Protein AF-A0A8S1NGT3-F1 (afdb_monomer_lite)

Foldseek 3Di:
DDLVVVCVVLQKDFLVPDCLLVPLVLDAFAAADQPLQQVLVLLVSLLVSLVSCVVVVNQLQEAEEEEEEDADDRDQHPQDLVNSLVVLLVSCVRAPLRRAAYEYEHEPCPVPPVVVVSVVSSCVSNDPRYDYHYYYLVCLLVVLVVVCVVVPQDDPPPDPPPPDPDPDPDDDDDPPPPPPPPSNHAYEYEYEYERHPVCNVSSVVNSVSVVSNSVSHDRRHIYWYWYDGSDIDTDHPPCVVVSVVVVVVPPPPDDDDDDDDDDDDDDDDDDDDDDDDDDDDDDDDDDDDDDPPDPPPVVVVVVVVVVVVVVVVVVVVVVVVVVVVVVVVVVVVVVVVVVVVPDDPPDDDDDDDDDDDD

Sequence (358 aa):
MDLPTLMHLLGFEFASESNLNQQLPMVNCNGYTAFRDAVYAGNKLMLELYNLCCKFDVQDHYKFVHVILTDGEDNRSKISLQEFLDYQSLLQLLLQKNILQTFYIGVNVENNQIVKQEMQAILKCSGNSAEYHSISSNGINDIFQKIQMKIGIKVEQRNLVIGNQQATISLRQQQISPIIQVQINHYIVLFNLDISQSMQSHWNKVCQAVKGFLANLGSNDLVLGIIFNEQVQVLQANDNQKYIQNQEINQDPQSDSENQNEQILDYDDFQDQDQDDNQDDYQDDNQDYDQDYNQDQGYNQKQSKQQNKQQNKQQNKQQIKQQIKQQKQQEQSKQIQEQQIDKPQNQKCSCQVSCQIF

Organism: Paramecium primaurelia (NCBI:txid5886)

pLDDT: mean 78.06, std 23.47, range [34.44, 98.75]

Secondary structure (DSSP, 8-state):
--HHHHHHHTT-EETTT-THHHHGGGPPP-S---HHHHHHHHHHHHHHHHHHHHHTT-GGGEEEEEEEEESS---S-SS-HHHHHHHHHHHHHHS-TTTEEEEEEEES-TT-HHHHHHHHHHHHHHGGGEEEEEE-GGGHHHHHHHHHHHHT------------S-----S-S------------EEEEEEEEE-SGGGGGTHHHHHHHHHHHHHTS-TT-EEEEEEESSSEEEE-GGGHHHHHHHHHTT-PPP----------------------------------------SSHHHHHHHHHHHHHHHHHHHHHHHHHHHHHHHHHHHHHHHHHHHHH-----------------

Structure (mmCIF, N/CA/C/O backbone):
data_AF-A0A8S1NGT3-F1
#
_entry.id   AF-A0A8S1NGT3-F1
#
loop_
_atom_site.group_PDB
_atom_site.id
_atom_site.type_symbol
_atom_site.label_atom_id
_atom_site.label_alt_id
_atom_site.label_comp_id
_atom_site.label_asym_id
_atom_site.label_entity_id
_atom_site.label_seq_id
_atom_site.pdbx_PDB_ins_code
_atom_site.Cartn_x
_atom_site.Cartn_y
_atom_site.Cartn_z
_atom_site.occupancy
_atom_site.B_iso_or_equiv
_atom_site.auth_seq_id
_atom_site.auth_comp_id
_atom_site.auth_asym_id
_atom_site.auth_atom_id
_atom_site.pdbx_PDB_model_num
ATOM 1 N N . MET A 1 1 ? -26.885 -6.771 9.195 1.00 62.72 1 MET A N 1
ATOM 2 C CA . MET A 1 1 ? -25.582 -7.427 8.990 1.00 62.72 1 MET A CA 1
ATOM 3 C C . MET A 1 1 ? -24.611 -6.737 9.924 1.00 62.72 1 MET A C 1
ATOM 5 O O . MET A 1 1 ? -24.653 -5.511 9.973 1.00 62.72 1 MET A O 1
ATOM 9 N N . ASP A 1 2 ? -23.882 -7.486 10.743 1.00 81.88 2 ASP A N 1
ATOM 10 C CA . ASP A 1 2 ? -22.931 -6.893 11.684 1.00 81.88 2 ASP A CA 1
ATOM 11 C C . ASP A 1 2 ? -21.649 -6.440 10.962 1.00 81.88 2 ASP A C 1
ATOM 13 O O . ASP A 1 2 ? -21.393 -6.797 9.808 1.00 81.88 2 ASP A O 1
ATOM 17 N N . LEU A 1 3 ? -20.879 -5.582 11.632 1.00 76.12 3 LEU A N 1
ATOM 18 C CA . LEU A 1 3 ? -19.648 -5.013 11.094 1.00 76.12 3 LEU A CA 1
ATOM 19 C C . LEU A 1 3 ? -18.607 -6.089 10.711 1.00 76.12 3 LEU A C 1
ATOM 21 O O . LEU A 1 3 ? -18.063 -5.975 9.612 1.00 76.12 3 LEU A O 1
ATOM 25 N N . PRO A 1 4 ? -18.372 -7.154 11.514 1.00 79.12 4 PRO A N 1
ATOM 26 C CA . PRO A 1 4 ? -17.453 -8.228 11.134 1.00 79.12 4 PRO A CA 1
ATOM 27 C C . PRO A 1 4 ? -17.837 -8.914 9.820 1.00 79.12 4 PRO A C 1
ATOM 29 O O . PRO A 1 4 ? -16.979 -9.110 8.961 1.00 79.12 4 PRO A O 1
ATOM 32 N N . THR A 1 5 ? -19.127 -9.206 9.607 1.00 77.69 5 THR A N 1
ATOM 33 C CA . THR A 1 5 ? -19.586 -9.811 8.346 1.00 77.69 5 THR A CA 1
ATOM 34 C C . THR A 1 5 ? -19.320 -8.887 7.157 1.00 77.69 5 THR A C 1
ATOM 36 O O . THR A 1 5 ? -18.888 -9.339 6.100 1.00 77.69 5 THR A O 1
ATOM 39 N N . LEU A 1 6 ? -19.551 -7.581 7.313 1.00 77.69 6 LEU A N 1
ATOM 40 C CA . LEU A 1 6 ? -19.342 -6.609 6.236 1.00 77.69 6 LEU A CA 1
ATOM 41 C C . LEU A 1 6 ? -17.857 -6.379 5.925 1.00 77.69 6 LEU A C 1
ATOM 43 O O . LEU A 1 6 ? -17.500 -6.215 4.761 1.00 77.69 6 LEU A O 1
ATOM 47 N N . MET A 1 7 ? -16.991 -6.408 6.938 1.00 80.44 7 MET A N 1
ATOM 48 C CA . MET A 1 7 ? -15.536 -6.356 6.756 1.00 80.44 7 MET A CA 1
ATOM 49 C C . MET A 1 7 ? -15.026 -7.590 6.009 1.00 80.44 7 MET A C 1
ATOM 51 O O . MET A 1 7 ? -14.242 -7.456 5.068 1.00 80.44 7 MET A O 1
ATOM 55 N N . HIS A 1 8 ? -15.557 -8.766 6.348 1.00 80.75 8 HIS A N 1
ATOM 56 C CA . HIS A 1 8 ? -15.245 -10.008 5.649 1.00 80.75 8 HIS A CA 1
ATOM 57 C C . HIS A 1 8 ? -15.711 -9.988 4.184 1.00 80.75 8 HIS A C 1
ATOM 59 O O . HIS A 1 8 ? -14.997 -10.458 3.302 1.00 80.75 8 HIS A O 1
ATOM 65 N N . LEU A 1 9 ? -16.862 -9.369 3.884 1.00 81.31 9 LEU A N 1
ATOM 66 C CA . LEU A 1 9 ? -17.332 -9.183 2.502 1.00 81.31 9 LEU A CA 1
ATOM 67 C C . LEU A 1 9 ? -16.406 -8.296 1.657 1.00 81.31 9 LEU A C 1
ATOM 69 O O . LEU A 1 9 ? -16.349 -8.468 0.441 1.00 81.31 9 LEU A O 1
ATOM 73 N N . LEU A 1 10 ? -15.673 -7.372 2.284 1.00 86.19 10 LEU A N 1
ATOM 74 C CA . LEU A 1 10 ? -14.635 -6.572 1.623 1.00 86.19 10 LEU A CA 1
ATOM 75 C C . LEU A 1 10 ? -13.282 -7.305 1.537 1.00 86.19 10 LEU A C 1
ATOM 77 O O . LEU A 1 10 ? -12.320 -6.750 1.011 1.00 86.19 10 LEU A O 1
ATOM 81 N N . GLY A 1 11 ? -13.205 -8.544 2.031 1.00 90.06 11 GLY A N 1
ATOM 82 C CA . GLY A 1 11 ? -12.008 -9.383 2.026 1.00 90.06 11 GLY A CA 1
ATOM 83 C C . GLY A 1 11 ? -11.067 -9.164 3.210 1.00 90.06 11 GLY A C 1
ATOM 84 O O . GLY A 1 11 ? -10.021 -9.797 3.252 1.00 90.06 11 GLY A O 1
ATOM 85 N N . PHE A 1 12 ? -11.404 -8.295 4.168 1.00 93.38 12 PHE A N 1
ATOM 86 C CA . PHE A 1 12 ? -10.570 -8.093 5.353 1.00 93.38 12 PHE A CA 1
ATOM 87 C C . PHE A 1 12 ? -10.765 -9.230 6.358 1.00 93.38 12 PHE A C 1
ATOM 89 O O . PHE A 1 12 ? -11.888 -9.649 6.649 1.00 93.38 12 PHE A O 1
ATOM 96 N N . GLU A 1 13 ? -9.657 -9.695 6.923 1.00 93.62 13 GLU A N 1
ATOM 97 C CA . GLU A 1 13 ? -9.607 -10.789 7.893 1.00 93.62 13 GLU A CA 1
ATOM 98 C C . GLU A 1 13 ? -8.976 -10.302 9.196 1.00 93.62 13 GLU A C 1
ATOM 100 O O . GLU A 1 13 ? -8.150 -9.389 9.187 1.00 93.62 13 GLU A O 1
ATOM 105 N N . PHE A 1 14 ? -9.323 -10.919 10.325 1.00 93.81 14 PHE A N 1
ATOM 106 C CA . PHE A 1 14 ? -8.599 -10.668 11.569 1.00 93.81 14 PHE A CA 1
ATOM 107 C C . PHE A 1 14 ? -7.148 -11.131 11.438 1.00 93.81 14 PHE A C 1
ATOM 109 O O . PHE A 1 14 ? -6.874 -12.209 10.910 1.00 93.81 14 PHE A O 1
ATOM 116 N N . ALA A 1 15 ? -6.203 -10.349 11.960 1.00 94.06 15 ALA A N 1
ATOM 117 C CA . ALA A 1 15 ? -4.776 -10.652 11.866 1.00 94.06 15 ALA A CA 1
ATOM 118 C C . ALA A 1 15 ? -4.425 -12.033 12.453 1.00 94.06 15 ALA A C 1
ATOM 120 O O . ALA A 1 15 ? -3.584 -12.740 11.899 1.00 94.06 15 ALA A O 1
ATOM 121 N N . SER A 1 16 ? -5.106 -12.444 13.531 1.00 92.44 16 SER A N 1
ATOM 122 C CA . SER A 1 16 ? -4.940 -13.761 14.163 1.00 92.44 16 SER A CA 1
ATOM 123 C C . SER A 1 16 ? -5.447 -14.933 13.319 1.00 92.44 16 SER A C 1
ATOM 125 O O . SER A 1 16 ? -5.033 -16.066 13.553 1.00 92.44 16 SER A O 1
ATOM 127 N N . GLU A 1 17 ? -6.337 -14.673 12.363 1.00 92.75 17 GLU A N 1
ATOM 128 C CA . GLU A 1 17 ? -6.983 -15.677 11.507 1.00 92.75 17 GLU A CA 1
ATOM 129 C C . GLU A 1 17 ? -6.502 -15.598 10.051 1.00 92.75 17 GLU A C 1
ATOM 131 O O . GLU A 1 17 ? -6.898 -16.411 9.219 1.00 92.75 17 GLU A O 1
ATOM 136 N N . SER A 1 18 ? -5.640 -14.628 9.737 1.00 93.75 18 SER A N 1
ATOM 137 C CA . SER A 1 18 ? -5.260 -14.326 8.365 1.00 93.75 18 SER A CA 1
ATOM 138 C C . SER A 1 18 ? -4.474 -15.455 7.702 1.00 93.75 18 SER A C 1
ATOM 140 O O . SER A 1 18 ? -3.437 -15.912 8.200 1.00 93.75 18 SER A O 1
ATOM 142 N N . ASN A 1 19 ? -4.908 -15.825 6.496 1.00 93.38 19 ASN A N 1
ATOM 143 C CA . ASN A 1 19 ? -4.238 -16.841 5.683 1.00 93.38 19 ASN A CA 1
ATOM 144 C C . ASN A 1 19 ? -3.068 -16.300 4.847 1.00 93.38 19 ASN A C 1
ATOM 146 O O . ASN A 1 19 ? -2.407 -17.076 4.154 1.00 93.38 19 ASN A O 1
ATOM 150 N N . LEU A 1 20 ? -2.738 -15.006 4.944 1.00 94.88 20 LEU A N 1
ATOM 151 C CA . LEU A 1 20 ? -1.651 -14.392 4.166 1.00 94.88 20 LEU A CA 1
ATOM 152 C C . LEU A 1 20 ? -0.304 -15.109 4.353 1.00 94.88 20 LEU A C 1
ATOM 154 O O . LEU A 1 20 ? 0.450 -15.274 3.397 1.00 94.88 20 LEU A O 1
ATOM 158 N N . ASN A 1 21 ? -0.028 -15.611 5.560 1.00 93.81 21 ASN A N 1
ATOM 159 C CA . ASN A 1 21 ? 1.190 -16.373 5.862 1.00 93.81 21 ASN A CA 1
ATOM 160 C C . ASN A 1 21 ? 1.300 -17.702 5.100 1.00 93.81 21 ASN A C 1
ATOM 162 O O . ASN A 1 21 ? 2.406 -18.212 4.928 1.00 93.81 21 ASN A O 1
ATOM 166 N N . GLN A 1 22 ? 0.166 -18.273 4.694 1.00 94.75 22 GLN A N 1
ATOM 167 C CA . GLN A 1 22 ? 0.096 -19.510 3.919 1.00 94.75 22 GLN A CA 1
ATOM 168 C C . GLN A 1 22 ? 0.017 -19.209 2.419 1.00 94.75 22 GLN A C 1
ATOM 170 O O . GLN A 1 22 ? 0.634 -19.913 1.628 1.00 94.75 22 GLN A O 1
ATOM 175 N N . GLN A 1 23 ? -0.694 -18.142 2.042 1.00 95.50 23 GLN A N 1
ATOM 176 C CA . GLN A 1 23 ? -0.951 -17.773 0.651 1.00 95.50 23 GLN A CA 1
ATOM 177 C C . GLN A 1 23 ? 0.251 -17.141 -0.043 1.00 95.50 23 GLN A C 1
ATOM 179 O O . GLN A 1 23 ? 0.601 -17.560 -1.142 1.00 95.50 23 GLN A O 1
ATOM 184 N N . LEU A 1 24 ? 0.911 -16.162 0.584 1.00 96.56 24 LEU A N 1
ATOM 185 C CA . LEU A 1 24 ? 1.991 -15.408 -0.065 1.00 96.56 24 LEU A CA 1
ATOM 186 C C . LEU A 1 24 ? 3.146 -16.298 -0.564 1.00 96.56 24 LEU A C 1
ATOM 188 O O . LEU A 1 24 ? 3.565 -16.114 -1.707 1.00 96.56 24 LEU A O 1
ATOM 192 N N . PRO A 1 25 ? 3.629 -17.305 0.195 1.00 97.19 25 PRO A N 1
ATOM 193 C CA . PRO A 1 25 ? 4.682 -18.200 -0.290 1.00 97.19 25 PRO A CA 1
ATOM 194 C C . PRO A 1 25 ? 4.292 -19.061 -1.501 1.00 97.19 25 PRO A C 1
ATOM 196 O O . PRO A 1 25 ? 5.180 -19.588 -2.163 1.00 97.19 25 PRO A O 1
ATOM 199 N N . MET A 1 26 ? 2.994 -19.232 -1.782 1.00 96.19 26 MET A N 1
ATOM 200 C CA . MET A 1 26 ? 2.499 -20.005 -2.931 1.00 96.19 26 MET A CA 1
ATOM 201 C C . MET A 1 26 ? 2.405 -19.169 -4.216 1.00 96.19 26 MET A C 1
ATOM 203 O O . MET A 1 26 ? 2.138 -19.713 -5.288 1.00 96.19 26 MET A O 1
ATOM 207 N N . VAL A 1 27 ? 2.595 -17.851 -4.118 1.00 95.88 27 VAL A N 1
ATOM 208 C CA . VAL A 1 27 ? 2.521 -16.937 -5.258 1.00 95.88 27 VAL A CA 1
ATOM 209 C C . VAL A 1 27 ? 3.833 -16.970 -6.037 1.00 95.88 27 VAL A C 1
ATOM 211 O O . VAL A 1 27 ? 4.909 -16.785 -5.471 1.00 95.88 27 VAL A O 1
ATOM 214 N N . ASN A 1 28 ? 3.730 -17.166 -7.351 1.00 96.31 28 ASN A N 1
ATOM 215 C CA . ASN A 1 28 ? 4.862 -17.095 -8.270 1.00 96.31 28 ASN A CA 1
ATOM 216 C C . ASN A 1 28 ? 4.976 -15.686 -8.852 1.00 96.31 28 ASN A C 1
ATOM 218 O O . ASN A 1 28 ? 3.988 -15.160 -9.370 1.00 96.31 28 ASN A O 1
ATOM 222 N N . CYS A 1 29 ? 6.174 -15.102 -8.821 1.00 97.81 29 CYS A N 1
ATOM 223 C CA . CYS A 1 29 ? 6.399 -13.787 -9.402 1.00 97.81 29 CYS A CA 1
ATOM 224 C C . CYS A 1 29 ? 6.548 -13.891 -10.926 1.00 97.81 29 CYS A C 1
ATOM 226 O O . CYS A 1 29 ? 7.365 -14.661 -11.432 1.00 97.81 29 CYS A O 1
ATOM 228 N N . ASN A 1 30 ? 5.755 -13.127 -11.674 1.00 97.12 30 ASN A N 1
ATOM 229 C CA . ASN A 1 30 ? 5.765 -13.134 -13.132 1.00 97.12 30 ASN A CA 1
ATOM 230 C C . ASN A 1 30 ? 5.191 -11.839 -13.721 1.00 97.12 30 ASN A C 1
ATOM 232 O O . ASN A 1 30 ? 4.514 -11.062 -13.051 1.00 97.12 30 ASN A O 1
ATOM 236 N N . GLY A 1 31 ? 5.441 -11.634 -15.013 1.00 96.38 31 GLY A N 1
ATOM 237 C CA . GLY A 1 31 ? 4.886 -10.512 -15.756 1.00 96.38 31 GLY A CA 1
ATOM 238 C C . GLY A 1 31 ? 5.503 -9.173 -15.362 1.00 96.38 31 GLY A C 1
ATOM 239 O O . GLY A 1 31 ? 6.670 -9.083 -14.976 1.00 96.38 31 GLY A O 1
ATOM 240 N N . TYR A 1 32 ? 4.698 -8.131 -15.506 1.00 97.12 32 TYR A N 1
ATOM 241 C CA . TYR A 1 32 ? 5.100 -6.730 -15.431 1.00 97.12 32 TYR A CA 1
ATOM 242 C C . TYR A 1 32 ? 4.389 -6.019 -14.269 1.00 97.12 32 TYR A C 1
ATOM 244 O O . TYR A 1 32 ? 3.698 -6.665 -13.489 1.00 97.12 32 TYR A O 1
ATOM 252 N N . THR A 1 33 ? 4.528 -4.699 -14.154 1.00 97.75 33 THR A N 1
ATOM 253 C CA . THR A 1 33 ? 4.101 -3.937 -12.975 1.00 97.75 33 THR A CA 1
ATOM 254 C C . THR A 1 33 ? 2.988 -2.948 -13.335 1.00 97.75 33 THR A C 1
ATOM 256 O O . THR A 1 33 ? 3.227 -1.941 -14.003 1.00 97.75 33 THR A O 1
ATOM 259 N N . ALA A 1 34 ? 1.767 -3.203 -12.857 1.00 98.12 34 ALA A N 1
ATOM 260 C CA . ALA A 1 34 ? 0.623 -2.285 -12.899 1.00 98.12 34 ALA A CA 1
ATOM 261 C C . ALA A 1 34 ? 0.419 -1.604 -11.530 1.00 98.12 34 ALA A C 1
ATOM 263 O O . ALA A 1 34 ? -0.590 -1.782 -10.842 1.00 98.12 34 ALA A O 1
ATOM 264 N N . PHE A 1 35 ? 1.427 -0.836 -11.112 1.00 98.44 35 PHE A N 1
ATOM 265 C CA . PHE A 1 35 ? 1.493 -0.210 -9.790 1.00 98.44 35 PHE A CA 1
ATOM 266 C C . PHE A 1 35 ? 0.317 0.741 -9.505 1.00 98.44 35 PHE A C 1
ATOM 268 O O . PHE A 1 35 ? -0.363 0.585 -8.489 1.00 98.44 35 PHE A O 1
ATOM 275 N N . ARG A 1 36 ? 0.045 1.717 -10.381 1.00 98.44 36 ARG A N 1
ATOM 276 C CA . ARG A 1 36 ? -1.051 2.689 -10.214 1.00 98.44 36 ARG A CA 1
ATOM 277 C C . ARG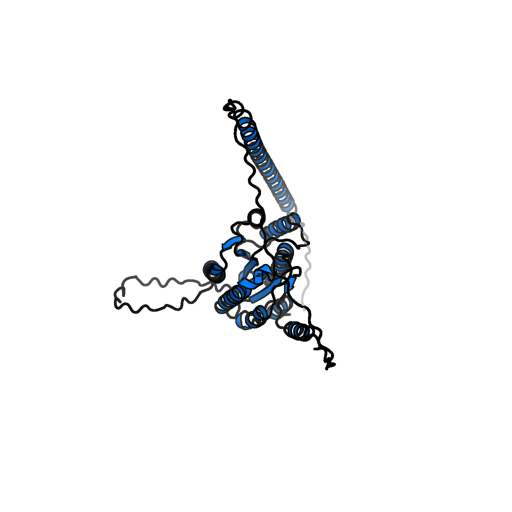 A 1 36 ? -2.406 1.996 -10.114 1.00 98.44 36 ARG A C 1
ATOM 279 O O . ARG A 1 36 ? -3.190 2.371 -9.243 1.00 98.44 36 ARG A O 1
ATOM 286 N N . ASP A 1 37 ? -2.660 0.976 -10.934 1.00 98.56 37 ASP A N 1
ATOM 287 C CA . ASP A 1 37 ? -3.910 0.206 -10.891 1.00 98.56 37 ASP A CA 1
ATOM 288 C C . ASP A 1 37 ? -4.078 -0.491 -9.532 1.00 98.56 37 ASP A C 1
ATOM 290 O O . ASP A 1 37 ? -5.142 -0.408 -8.910 1.00 98.56 37 ASP A O 1
ATOM 294 N N . ALA A 1 38 ? -3.009 -1.113 -9.025 1.00 98.31 38 ALA A N 1
ATOM 295 C CA . ALA A 1 38 ? -3.018 -1.771 -7.725 1.00 98.31 38 ALA A CA 1
ATOM 296 C C . ALA A 1 38 ? -3.273 -0.779 -6.585 1.00 98.31 38 ALA A C 1
ATOM 298 O O . ALA A 1 38 ? -4.158 -1.001 -5.751 1.00 98.31 38 ALA A O 1
ATOM 299 N N . VAL A 1 39 ? -2.520 0.327 -6.537 1.00 98.25 39 VAL A N 1
ATOM 300 C CA . VAL A 1 39 ? -2.679 1.336 -5.478 1.00 98.25 39 VAL A CA 1
ATOM 301 C C . VAL A 1 39 ? -4.061 1.984 -5.544 1.00 98.25 39 VAL A C 1
ATOM 303 O O . VAL A 1 39 ? -4.687 2.184 -4.503 1.00 98.25 39 VAL A O 1
ATOM 306 N N . TYR A 1 40 ? -4.577 2.259 -6.744 1.00 98.25 40 TYR A N 1
ATOM 307 C CA . TYR A 1 40 ? -5.930 2.778 -6.928 1.00 98.25 40 TYR A CA 1
ATOM 308 C C . TYR A 1 40 ? -6.984 1.819 -6.356 1.00 98.25 40 TYR A C 1
ATOM 310 O O . TYR A 1 40 ? -7.834 2.244 -5.568 1.00 98.25 40 TYR A O 1
ATOM 318 N N . ALA A 1 41 ? -6.899 0.528 -6.695 1.00 97.88 41 ALA A N 1
ATOM 319 C CA . ALA A 1 41 ? -7.809 -0.497 -6.185 1.00 97.88 41 ALA A CA 1
ATOM 320 C C . ALA A 1 41 ? -7.747 -0.611 -4.653 1.00 97.88 41 ALA A C 1
ATOM 322 O O . ALA A 1 41 ? -8.786 -0.614 -3.992 1.00 97.88 41 ALA A O 1
ATOM 323 N N . GLY A 1 42 ? -6.538 -0.619 -4.083 1.00 97.44 42 GLY A N 1
ATOM 324 C CA . GLY A 1 42 ? -6.348 -0.654 -2.633 1.00 97.44 42 GLY A CA 1
ATOM 325 C C . GLY A 1 42 ? -6.948 0.565 -1.928 1.00 97.44 42 GLY A C 1
ATOM 326 O O . GLY A 1 42 ? -7.715 0.432 -0.977 1.00 97.44 42 GLY A O 1
ATOM 327 N N . ASN A 1 43 ? -6.692 1.763 -2.452 1.00 97.25 43 ASN A N 1
ATOM 328 C CA . ASN A 1 43 ? -7.253 3.006 -1.921 1.00 97.25 43 ASN A CA 1
ATOM 329 C C . ASN A 1 43 ? -8.782 3.048 -1.997 1.00 97.25 43 ASN A C 1
ATOM 331 O O . ASN A 1 43 ? -9.433 3.570 -1.091 1.00 97.25 43 ASN A O 1
ATOM 335 N N . LYS A 1 44 ? -9.367 2.495 -3.064 1.00 96.75 44 LYS A N 1
ATOM 336 C CA . LYS A 1 44 ? -10.821 2.377 -3.198 1.00 96.75 44 LYS A CA 1
ATOM 337 C C . LYS A 1 44 ? -11.409 1.481 -2.103 1.00 96.75 44 LYS A C 1
ATOM 339 O O . LYS A 1 44 ? -12.364 1.896 -1.451 1.00 96.75 44 LYS A O 1
ATOM 344 N N . LEU A 1 45 ? -10.800 0.322 -1.842 1.00 95.81 45 LEU A N 1
ATOM 345 C CA . LEU A 1 45 ? -11.216 -0.572 -0.753 1.00 95.81 45 LEU A CA 1
ATOM 346 C C . LEU A 1 45 ? -11.091 0.098 0.622 1.00 95.81 45 LEU A C 1
ATOM 348 O O . LEU A 1 45 ? -12.006 0.002 1.437 1.00 95.81 45 LEU A O 1
ATOM 352 N N . MET A 1 46 ? -10.004 0.838 0.866 1.00 95.12 46 MET A N 1
ATOM 353 C CA . MET A 1 46 ? -9.820 1.588 2.116 1.00 95.12 46 MET A CA 1
ATOM 354 C C . MET A 1 46 ? -10.901 2.659 2.309 1.00 95.12 46 MET A C 1
ATOM 356 O O . MET A 1 46 ? -11.429 2.808 3.410 1.00 95.12 46 MET A O 1
ATOM 360 N N . LEU A 1 47 ? -11.273 3.378 1.246 1.00 95.94 47 LEU A N 1
ATOM 361 C CA . LEU A 1 47 ? -12.346 4.372 1.294 1.00 95.94 47 LEU A CA 1
ATOM 362 C C . LEU A 1 47 ? -13.723 3.726 1.517 1.00 95.94 47 LEU A C 1
ATOM 364 O O . LEU A 1 47 ? -14.522 4.237 2.302 1.00 95.94 47 LEU A O 1
ATOM 368 N N . GLU A 1 48 ? -14.010 2.604 0.856 1.00 94.69 48 GLU A N 1
ATOM 369 C CA . GLU A 1 48 ? -15.246 1.838 1.058 1.00 94.69 48 GLU A CA 1
ATOM 370 C C . GLU A 1 48 ? -15.369 1.335 2.501 1.00 94.69 48 GLU A C 1
ATOM 372 O O . GLU A 1 48 ? -16.419 1.506 3.128 1.00 94.69 48 GLU A O 1
ATOM 377 N N . LEU A 1 49 ? -14.279 0.803 3.057 1.00 93.31 49 LEU A N 1
ATOM 378 C CA . LEU A 1 49 ? -14.221 0.346 4.439 1.00 93.31 49 LEU A CA 1
ATOM 379 C C . LEU A 1 49 ? -14.330 1.502 5.440 1.00 93.31 49 LEU A C 1
ATOM 381 O O . LEU A 1 49 ? -15.055 1.391 6.425 1.00 93.31 49 LEU A O 1
ATOM 385 N N . TYR A 1 50 ? -13.693 2.643 5.179 1.00 94.25 50 TYR A N 1
ATOM 386 C CA . TYR A 1 50 ? -13.867 3.836 6.009 1.00 94.25 50 TYR A CA 1
ATOM 387 C C . TYR A 1 50 ? -15.327 4.308 6.029 1.00 94.25 50 TYR A C 1
ATOM 389 O O . TYR A 1 50 ? -15.896 4.531 7.098 1.00 94.25 50 TYR A O 1
ATOM 397 N N . ASN A 1 51 ? -15.970 4.380 4.859 1.00 94.06 51 ASN A N 1
ATOM 398 C CA . ASN A 1 51 ? -17.387 4.733 4.758 1.00 94.06 51 ASN A CA 1
ATOM 399 C C . ASN A 1 51 ? -18.278 3.748 5.525 1.00 94.06 51 ASN A C 1
ATOM 401 O O . ASN A 1 51 ? -19.301 4.146 6.085 1.00 94.06 51 ASN A O 1
ATOM 405 N N . LEU A 1 52 ? -17.906 2.467 5.553 1.00 92.62 52 LEU A N 1
ATOM 406 C CA . LEU A 1 52 ? -18.573 1.468 6.374 1.00 92.62 52 LEU A CA 1
ATOM 407 C C . LEU A 1 52 ? -18.390 1.770 7.865 1.00 92.62 52 LEU A C 1
ATOM 409 O O . LEU A 1 52 ? -19.383 1.858 8.578 1.00 92.62 52 LEU A O 1
ATOM 413 N N . CYS A 1 53 ? -17.160 2.011 8.323 1.00 91.19 53 CYS A N 1
ATOM 414 C CA . CYS A 1 53 ? -16.881 2.371 9.713 1.00 91.19 53 CYS A CA 1
ATOM 415 C C . CYS A 1 53 ? -17.675 3.608 10.164 1.00 91.19 53 CYS A C 1
ATOM 417 O O . CYS A 1 53 ? -18.244 3.589 11.253 1.00 91.19 53 CYS A O 1
ATOM 419 N N . CYS A 1 54 ? -17.800 4.633 9.313 1.00 92.19 54 CYS A N 1
ATOM 420 C CA . CYS A 1 54 ? -18.634 5.806 9.595 1.00 92.19 54 CYS A CA 1
ATOM 421 C C . CYS A 1 54 ? -20.121 5.462 9.753 1.00 92.19 54 CYS A C 1
ATOM 423 O O . CYS A 1 54 ? -20.795 6.022 10.611 1.00 92.19 54 CYS A O 1
ATOM 425 N N . LYS A 1 55 ? -20.658 4.534 8.948 1.00 92.94 55 LYS A N 1
ATOM 426 C CA . LYS A 1 55 ? -22.068 4.110 9.053 1.00 92.94 55 LYS A CA 1
ATOM 427 C C . LYS A 1 55 ? -22.382 3.398 10.370 1.00 92.94 55 LYS A C 1
ATOM 429 O O . LYS A 1 55 ? -23.535 3.414 10.790 1.00 92.94 55 LYS A O 1
ATOM 434 N N . PHE A 1 56 ? -21.384 2.765 10.984 1.00 90.50 56 PHE A N 1
ATOM 435 C CA . PHE A 1 56 ? -21.512 2.057 12.260 1.00 90.50 56 PHE A CA 1
ATOM 436 C C . PHE A 1 56 ? -20.986 2.860 13.459 1.00 90.50 56 PHE A C 1
ATOM 438 O O . PHE A 1 56 ? -20.999 2.331 14.565 1.00 90.50 56 PHE A O 1
ATOM 445 N N . ASP A 1 57 ? -20.551 4.107 13.249 1.00 92.19 57 ASP A N 1
ATOM 446 C CA . ASP A 1 57 ? -19.976 4.990 14.275 1.00 92.19 57 ASP A CA 1
ATOM 447 C C . ASP A 1 57 ? -18.766 4.378 15.011 1.00 92.19 57 ASP A C 1
ATOM 449 O O . ASP A 1 57 ? -18.651 4.403 16.235 1.00 92.19 57 ASP A O 1
ATOM 453 N N . VAL A 1 58 ? -17.859 3.762 14.245 1.00 89.44 58 VAL A N 1
ATOM 454 C CA . VAL A 1 58 ? -16.628 3.126 14.761 1.00 89.44 58 VAL A CA 1
ATOM 455 C C . VAL A 1 58 ? -15.354 3.649 14.097 1.00 89.44 58 VAL A C 1
ATOM 457 O O . VAL A 1 58 ? -14.274 3.098 14.303 1.00 89.44 58 VAL A O 1
ATOM 460 N N . GLN A 1 59 ? -15.447 4.699 13.279 1.00 91.38 59 GLN A N 1
ATOM 461 C CA . GLN A 1 59 ? -14.310 5.267 12.542 1.00 91.38 59 GLN A CA 1
ATOM 462 C C . GLN A 1 59 ? -13.134 5.654 13.447 1.00 91.38 59 GLN A C 1
ATOM 464 O O . GLN A 1 59 ? -11.982 5.476 13.061 1.00 91.38 59 GLN A O 1
ATOM 469 N N . ASP A 1 60 ? -13.411 6.120 14.666 1.00 89.25 60 ASP A N 1
ATOM 470 C CA . ASP A 1 60 ? -12.387 6.590 15.602 1.00 89.25 60 ASP A CA 1
ATOM 471 C C . ASP A 1 60 ? -11.660 5.447 16.332 1.00 89.25 60 ASP A C 1
ATOM 473 O O . ASP A 1 60 ? -10.648 5.682 16.996 1.00 89.25 60 ASP A O 1
ATOM 477 N N . HIS A 1 61 ? -12.139 4.206 16.188 1.00 89.56 61 HIS A N 1
ATOM 478 C CA . HIS A 1 61 ? -11.509 3.014 16.765 1.00 89.56 61 HIS A CA 1
ATOM 479 C C . HIS A 1 61 ? -10.406 2.430 15.878 1.00 89.56 61 HIS A C 1
ATOM 481 O O . HIS A 1 61 ? -9.592 1.642 16.364 1.00 89.56 61 HIS A O 1
ATOM 487 N N . TYR A 1 62 ? -10.367 2.814 14.598 1.00 91.00 62 TYR A N 1
ATOM 488 C CA . TYR A 1 62 ? -9.475 2.219 13.610 1.00 91.00 62 TYR A CA 1
ATOM 489 C C . TYR A 1 62 ? -8.462 3.218 13.043 1.00 91.00 62 TYR A C 1
ATOM 491 O O . TYR A 1 62 ? -8.776 4.363 12.715 1.00 91.00 62 TYR A O 1
ATOM 499 N N . LYS A 1 63 ? -7.223 2.752 12.878 1.00 93.19 63 LYS A N 1
ATOM 500 C CA . LYS A 1 63 ? -6.166 3.418 12.112 1.00 93.19 63 LYS A CA 1
ATOM 501 C C . LYS A 1 63 ? -5.895 2.633 10.841 1.00 93.19 63 LYS A C 1
ATOM 503 O O . LYS A 1 63 ? -5.558 1.454 10.893 1.00 93.19 63 LYS A O 1
ATOM 508 N N . PHE A 1 64 ? -6.023 3.302 9.705 1.00 96.06 64 PHE A N 1
ATOM 509 C CA . PHE A 1 64 ? -5.835 2.712 8.393 1.00 96.06 64 PHE A CA 1
ATOM 510 C C . PHE A 1 64 ? -4.366 2.847 7.992 1.00 96.06 64 PHE A C 1
ATOM 512 O O . PHE A 1 64 ? -3.795 3.941 7.993 1.00 96.06 64 PHE A O 1
ATOM 519 N N . VAL A 1 65 ? -3.749 1.724 7.651 1.00 97.56 65 VAL A N 1
ATOM 520 C CA . VAL A 1 65 ? -2.349 1.631 7.249 1.00 97.56 65 VAL A CA 1
ATOM 521 C C . VAL A 1 65 ? -2.299 0.950 5.894 1.00 97.56 65 VAL A C 1
ATOM 523 O O . VAL A 1 65 ? -2.777 -0.168 5.741 1.00 97.56 65 VAL A O 1
ATOM 526 N N . HIS A 1 66 ? -1.714 1.613 4.904 1.00 98.44 66 HIS A N 1
ATOM 527 C CA . HIS A 1 66 ? -1.534 1.052 3.568 1.00 98.44 66 HIS A CA 1
ATOM 528 C C . HIS A 1 66 ? -0.046 0.923 3.275 1.00 98.44 66 HIS A C 1
ATOM 530 O O . HIS A 1 66 ? 0.672 1.919 3.242 1.00 98.44 66 HIS A O 1
ATOM 536 N N . VAL A 1 67 ? 0.435 -0.302 3.103 1.00 98.69 67 VAL A N 1
ATOM 537 C CA . VAL A 1 67 ? 1.834 -0.593 2.785 1.00 98.69 67 VAL A CA 1
ATOM 538 C C . VAL A 1 67 ? 1.902 -1.065 1.341 1.00 98.69 67 VAL A C 1
ATOM 540 O O . VAL A 1 67 ? 1.336 -2.101 1.003 1.00 98.69 67 VAL A O 1
ATOM 543 N N . ILE A 1 68 ? 2.597 -0.312 0.495 1.00 98.75 68 ILE A N 1
ATOM 544 C CA . ILE A 1 68 ? 2.819 -0.649 -0.910 1.00 98.75 68 ILE A CA 1
ATOM 545 C C . ILE A 1 68 ? 4.298 -0.954 -1.108 1.00 98.75 68 ILE A C 1
ATOM 547 O O . ILE A 1 68 ? 5.142 -0.138 -0.737 1.00 98.75 68 ILE A O 1
ATOM 551 N N . LEU A 1 69 ? 4.616 -2.097 -1.711 1.00 98.62 69 LEU A N 1
ATOM 552 C CA . LEU A 1 69 ? 5.988 -2.501 -2.008 1.00 98.62 69 LEU A CA 1
ATOM 553 C C . LEU A 1 69 ? 6.136 -2.885 -3.480 1.00 98.62 69 LEU A C 1
ATOM 555 O O . LEU A 1 69 ? 5.357 -3.692 -3.977 1.00 98.62 69 LEU A O 1
ATOM 559 N N . THR A 1 70 ? 7.152 -2.327 -4.141 1.00 98.19 70 THR A N 1
ATOM 560 C CA . THR A 1 70 ? 7.549 -2.627 -5.529 1.00 98.19 70 THR A CA 1
ATOM 561 C C . THR A 1 70 ? 9.067 -2.509 -5.692 1.00 98.19 70 THR A C 1
ATOM 563 O O . THR A 1 70 ? 9.722 -1.810 -4.911 1.00 98.19 70 THR A O 1
ATOM 566 N N . ASP A 1 71 ? 9.643 -3.187 -6.685 1.00 97.12 71 ASP A N 1
ATOM 567 C CA . ASP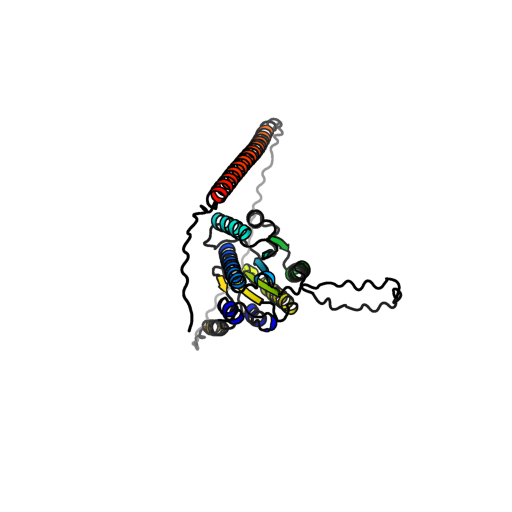 A 1 71 ? 11.053 -3.051 -7.076 1.00 97.12 71 ASP A CA 1
ATOM 568 C C . ASP A 1 71 ? 11.255 -2.405 -8.459 1.00 97.12 71 ASP A C 1
ATOM 570 O O . ASP A 1 71 ? 12.385 -2.331 -8.946 1.00 97.12 71 ASP A O 1
ATOM 574 N N . GLY A 1 72 ? 10.182 -1.900 -9.080 1.00 92.25 72 GLY A N 1
ATOM 575 C CA . GLY A 1 72 ? 10.202 -1.474 -10.477 1.00 92.25 72 GLY A CA 1
ATOM 576 C C . GLY A 1 72 ? 9.377 -0.230 -10.800 1.00 92.25 72 GLY A C 1
ATOM 577 O O . GLY A 1 72 ? 8.719 0.377 -9.956 1.00 92.25 72 GLY A O 1
ATOM 578 N N . GLU A 1 73 ? 9.462 0.170 -12.068 1.00 95.69 73 GLU A N 1
ATOM 579 C CA . GLU A 1 73 ? 8.606 1.195 -12.668 1.00 95.69 73 GLU A CA 1
ATOM 580 C C . GLU A 1 73 ? 7.224 0.636 -12.990 1.00 95.69 73 GLU A C 1
ATOM 582 O O . GLU A 1 73 ? 7.073 -0.534 -13.336 1.00 95.69 73 GLU A O 1
ATOM 587 N N . ASP A 1 74 ? 6.223 1.509 -12.990 1.00 97.00 74 ASP A N 1
ATOM 588 C CA . ASP A 1 74 ? 4.928 1.183 -13.566 1.00 97.00 74 ASP A CA 1
ATOM 589 C C . ASP A 1 74 ? 4.996 1.174 -15.099 1.00 97.00 74 ASP A C 1
ATOM 591 O O . ASP A 1 74 ? 5.182 2.215 -15.734 1.00 97.00 74 ASP A O 1
ATOM 595 N N . ASN A 1 75 ? 4.790 0.006 -15.700 1.00 96.56 75 ASN A N 1
ATOM 596 C CA . ASN A 1 75 ? 4.880 -0.196 -17.147 1.00 96.56 75 ASN A CA 1
ATOM 597 C C . ASN A 1 75 ? 3.643 -0.885 -17.753 1.00 96.56 75 ASN A C 1
ATOM 599 O O . ASN A 1 75 ? 3.640 -1.201 -18.953 1.00 96.56 75 ASN A O 1
ATOM 603 N N . ARG A 1 76 ? 2.594 -1.119 -16.950 1.00 97.62 76 ARG A N 1
ATOM 604 C CA . ARG A 1 76 ? 1.354 -1.782 -17.392 1.00 97.62 76 ARG A CA 1
ATOM 605 C C . ARG A 1 76 ? 0.061 -1.221 -16.825 1.00 97.62 76 ARG A C 1
ATOM 607 O O . ARG A 1 76 ? -0.994 -1.671 -17.273 1.00 97.62 76 ARG A O 1
ATOM 614 N N . SER A 1 77 ? 0.094 -0.254 -15.907 1.00 98.19 77 SER A N 1
ATOM 615 C CA . SER A 1 77 ? -1.161 0.311 -15.409 1.00 98.19 77 SER A CA 1
ATOM 616 C C . SER A 1 77 ? -1.962 0.964 -16.523 1.00 98.19 77 SER A C 1
ATOM 618 O O . SER A 1 77 ? -1.433 1.741 -17.324 1.00 98.19 77 SER A O 1
ATOM 620 N N . LYS A 1 78 ? -3.262 0.681 -16.518 1.00 98.06 78 LYS A N 1
ATOM 621 C CA . LYS A 1 78 ? -4.248 1.286 -17.415 1.00 98.06 78 LYS A CA 1
ATOM 622 C C . LYS A 1 78 ? -4.563 2.714 -16.991 1.00 98.06 78 LYS A C 1
ATOM 624 O O . LYS A 1 78 ? -4.803 3.563 -17.847 1.00 98.06 78 LYS A O 1
ATOM 629 N N . ILE A 1 79 ? -4.540 2.981 -15.685 1.00 97.75 79 ILE A N 1
ATOM 630 C CA . ILE A 1 79 ? -4.725 4.320 -15.136 1.00 97.75 79 ILE A CA 1
ATOM 631 C C . ILE A 1 79 ? -3.496 5.163 -15.478 1.00 97.75 79 ILE A C 1
ATOM 633 O O . ILE A 1 79 ? -2.347 4.793 -15.201 1.00 97.75 79 ILE A O 1
ATOM 637 N N . SER A 1 80 ? -3.741 6.327 -16.078 1.00 98.25 80 SER A N 1
ATOM 638 C CA . SER A 1 80 ? -2.679 7.283 -16.393 1.00 98.25 80 SER A CA 1
ATOM 639 C C . SER A 1 80 ? -2.091 7.903 -15.121 1.00 98.25 80 SER A C 1
ATOM 641 O O . SER A 1 80 ? -2.766 8.010 -14.097 1.00 98.25 80 SER A O 1
ATOM 643 N N . LEU A 1 81 ? -0.843 8.381 -15.177 1.00 98.06 81 LEU A N 1
ATOM 644 C CA . LEU A 1 81 ? -0.241 9.070 -14.031 1.00 98.06 81 LEU A CA 1
ATOM 645 C C . LEU A 1 81 ? -1.085 10.274 -13.581 1.00 98.06 81 LEU A C 1
ATOM 647 O O . LEU A 1 81 ? -1.292 10.448 -12.388 1.00 98.06 81 LEU A O 1
ATOM 651 N N . GLN A 1 82 ? -1.610 11.076 -14.512 1.00 98.38 82 GLN A N 1
ATOM 652 C CA . GLN A 1 82 ? -2.418 12.250 -14.169 1.00 98.38 82 GLN A CA 1
ATOM 653 C C . GLN A 1 82 ? -3.710 11.864 -13.436 1.00 98.38 82 GLN A C 1
ATOM 655 O O . GLN A 1 82 ? -3.986 12.407 -12.370 1.00 98.38 82 GLN A O 1
ATOM 660 N N . GLU A 1 83 ? -4.453 10.887 -13.961 1.00 98.31 83 GLU A N 1
ATOM 661 C CA . GLU A 1 83 ? -5.675 10.378 -13.325 1.00 98.31 83 GLU A CA 1
ATOM 662 C C . GLU A 1 83 ? -5.392 9.815 -11.925 1.00 98.31 83 GLU A C 1
ATOM 664 O O . GLU A 1 83 ? -6.125 10.087 -10.972 1.00 98.31 83 GLU A O 1
ATOM 669 N N . PHE A 1 84 ? -4.281 9.090 -11.776 1.00 98.50 84 PHE A N 1
ATOM 670 C CA . PHE A 1 84 ? -3.846 8.582 -10.482 1.00 98.50 84 PHE A CA 1
ATOM 671 C C . PHE A 1 84 ? -3.537 9.713 -9.491 1.00 98.50 84 PHE A C 1
ATOM 673 O O . PHE A 1 84 ? -3.982 9.659 -8.346 1.00 98.50 84 PHE A O 1
ATOM 680 N N . LEU A 1 85 ? -2.814 10.754 -9.915 1.00 98.50 85 LEU A N 1
ATOM 681 C CA . LEU A 1 85 ? -2.482 11.906 -9.068 1.00 98.50 85 LEU A CA 1
ATOM 682 C C . LEU A 1 85 ? -3.726 12.692 -8.634 1.00 98.50 85 LEU A C 1
ATOM 684 O O . LEU A 1 85 ? -3.815 13.088 -7.469 1.00 98.50 85 LEU A O 1
ATOM 688 N N . ASP A 1 86 ? -4.693 12.875 -9.535 1.00 98.19 86 ASP A N 1
ATOM 689 C CA . ASP A 1 86 ? -5.969 13.525 -9.221 1.00 98.19 86 ASP A CA 1
ATOM 690 C C . ASP A 1 86 ? -6.743 12.722 -8.165 1.00 98.19 86 ASP A C 1
ATOM 692 O O . ASP A 1 86 ? -7.260 13.285 -7.192 1.00 98.19 86 ASP A O 1
ATOM 696 N N . TYR A 1 87 ? -6.741 11.391 -8.290 1.00 98.12 87 TYR A N 1
ATOM 697 C CA . TYR A 1 87 ? -7.339 10.506 -7.296 1.00 98.12 87 TYR A CA 1
ATOM 698 C C . TYR A 1 87 ? -6.616 10.550 -5.940 1.00 98.12 87 TYR A C 1
ATOM 700 O O . TYR A 1 87 ? -7.276 10.594 -4.902 1.00 98.12 87 TYR A O 1
ATOM 708 N N . GLN A 1 88 ? -5.279 10.608 -5.915 1.00 98.06 88 GLN A N 1
ATOM 709 C CA . GLN A 1 88 ? -4.516 10.766 -4.666 1.00 98.06 88 GLN A CA 1
ATOM 710 C C . GLN A 1 88 ? -4.874 12.069 -3.939 1.00 98.06 88 GLN A C 1
ATOM 712 O O . GLN A 1 88 ? -5.051 12.066 -2.719 1.00 98.06 88 GLN A O 1
ATOM 717 N N . SER A 1 89 ? -5.038 13.171 -4.678 1.00 97.19 89 SER A N 1
ATOM 718 C CA . SER A 1 89 ? -5.471 14.450 -4.104 1.00 97.19 89 SER A CA 1
ATOM 719 C C . SER A 1 89 ? -6.900 14.405 -3.564 1.00 97.19 89 SER A C 1
ATOM 721 O O . SER A 1 89 ? -7.158 14.960 -2.496 1.00 97.19 89 SER A O 1
ATOM 723 N N . LEU A 1 90 ? -7.820 13.712 -4.242 1.00 96.44 90 LEU A N 1
ATOM 724 C CA . LEU A 1 90 ? -9.161 13.467 -3.706 1.00 96.44 90 LEU A CA 1
ATOM 725 C C . LEU A 1 90 ? -9.096 12.652 -2.407 1.00 96.44 90 LEU A C 1
ATOM 727 O O . LEU A 1 90 ? -9.719 13.026 -1.413 1.00 96.44 90 LEU A O 1
ATOM 731 N N . LEU A 1 91 ? -8.317 11.569 -2.394 1.00 96.06 91 LEU A N 1
ATOM 732 C CA . LEU A 1 91 ? -8.185 10.703 -1.226 1.00 96.06 91 LEU A CA 1
ATOM 733 C C . LEU A 1 91 ? -7.615 11.457 -0.023 1.00 96.06 91 LEU A C 1
ATOM 735 O O . LEU A 1 91 ? -8.120 11.285 1.080 1.00 96.06 91 LEU A O 1
ATOM 739 N N . GLN A 1 92 ? -6.633 12.341 -0.229 1.00 95.12 92 GLN A N 1
ATOM 740 C CA . GLN A 1 92 ? -6.082 13.192 0.830 1.00 95.12 92 GLN A CA 1
ATOM 741 C C . GLN A 1 92 ? -7.156 14.072 1.497 1.00 95.12 92 GLN A C 1
ATOM 743 O O . GLN A 1 92 ? -7.093 14.317 2.704 1.00 95.12 92 GLN A O 1
ATOM 748 N N . LEU A 1 93 ? -8.126 14.573 0.724 1.00 94.56 93 LEU A N 1
ATOM 749 C CA . LEU A 1 93 ? -9.218 15.398 1.250 1.00 94.56 93 LEU A CA 1
ATOM 750 C C . LEU A 1 93 ? -10.225 14.571 2.060 1.00 94.56 93 LEU A C 1
ATOM 752 O O . LEU A 1 93 ? -10.771 15.075 3.040 1.00 94.56 93 LEU A O 1
ATOM 756 N N . LEU A 1 94 ? -10.459 13.321 1.653 1.00 95.06 94 LEU A N 1
ATOM 757 C CA . LEU A 1 94 ? -11.432 12.423 2.280 1.00 95.06 94 LEU A CA 1
ATOM 758 C C . LEU A 1 94 ? -10.863 11.698 3.508 1.00 95.06 94 LEU A C 1
ATOM 760 O O . LEU A 1 94 ? -11.544 11.581 4.524 1.00 95.06 94 LEU A O 1
ATOM 764 N N . LEU A 1 95 ? -9.616 11.231 3.427 1.00 93.06 95 LEU A N 1
ATOM 765 C CA . LEU A 1 95 ? -8.930 10.435 4.442 1.00 93.06 95 LEU A CA 1
ATOM 766 C C . LEU A 1 95 ? -7.681 11.181 4.915 1.00 93.06 95 LEU A C 1
ATOM 768 O O . LEU A 1 95 ? -6.586 11.057 4.363 1.00 93.06 95 LEU A O 1
ATOM 772 N N . GLN A 1 96 ? -7.853 11.983 5.962 1.00 87.12 96 GLN A N 1
ATOM 773 C CA . GLN A 1 96 ? -6.757 12.751 6.549 1.00 87.12 96 GLN A CA 1
ATOM 774 C C . GLN A 1 96 ? -5.693 11.833 7.179 1.00 87.12 96 GLN A C 1
ATOM 776 O O . GLN A 1 96 ? -5.955 10.680 7.515 1.00 87.12 96 GLN A O 1
ATOM 781 N N . LYS A 1 97 ? -4.484 12.370 7.401 1.00 87.19 97 LYS A N 1
ATOM 782 C CA . LYS A 1 97 ? -3.323 11.635 7.949 1.00 87.19 97 LYS A CA 1
ATOM 783 C C . LYS A 1 97 ? -3.615 10.861 9.242 1.00 87.19 97 LYS A C 1
ATOM 785 O O . LYS A 1 97 ? -3.045 9.806 9.486 1.00 87.19 97 LYS A O 1
ATOM 790 N N . ASN A 1 98 ? -4.448 11.414 10.118 1.00 88.31 98 ASN A N 1
ATOM 791 C CA . ASN A 1 98 ? -4.819 10.775 11.381 1.00 88.31 98 ASN A CA 1
ATOM 792 C C . ASN A 1 98 ? -5.700 9.531 11.186 1.00 88.31 98 ASN A C 1
ATOM 794 O O . ASN A 1 98 ? -5.864 8.779 12.146 1.00 88.31 98 ASN A O 1
ATOM 798 N N . ILE A 1 99 ? -6.264 9.345 9.992 1.00 92.50 99 ILE A N 1
ATOM 799 C CA . ILE A 1 99 ? -7.111 8.219 9.601 1.00 92.50 99 ILE A CA 1
ATOM 800 C C . ILE A 1 99 ? -6.286 7.229 8.782 1.00 92.50 99 ILE A C 1
ATOM 802 O O . ILE A 1 99 ? -6.138 6.090 9.211 1.00 92.50 99 ILE A O 1
ATOM 806 N N . LEU A 1 100 ? -5.724 7.680 7.653 1.00 95.81 100 LEU A N 1
ATOM 807 C CA . LEU A 1 100 ? -4.950 6.867 6.716 1.00 95.81 100 LEU A CA 1
ATOM 808 C C . LEU A 1 100 ? -3.482 7.300 6.688 1.00 95.81 100 LEU A C 1
ATOM 810 O O . LEU A 1 100 ? -3.170 8.463 6.423 1.00 95.81 100 LEU A O 1
ATOM 814 N N . GLN A 1 101 ? -2.587 6.332 6.872 1.00 97.38 101 GLN A N 1
ATOM 815 C CA . GLN A 1 101 ? -1.159 6.479 6.625 1.00 97.38 101 GLN A CA 1
ATOM 816 C C . GLN A 1 101 ? -0.705 5.465 5.568 1.00 97.38 101 GLN A C 1
ATOM 818 O O . GLN A 1 101 ? -0.858 4.258 5.730 1.00 97.38 101 GLN A O 1
ATOM 823 N N . THR A 1 102 ? -0.116 5.972 4.492 1.00 98.31 102 THR A N 1
ATOM 824 C CA . THR A 1 102 ? 0.381 5.207 3.349 1.00 98.31 102 THR A CA 1
ATOM 825 C C . THR A 1 102 ? 1.908 5.174 3.363 1.00 98.31 102 THR A C 1
ATOM 827 O O . THR A 1 102 ? 2.559 6.202 3.568 1.00 98.31 102 THR A O 1
ATOM 830 N N . PHE A 1 103 ? 2.488 4.003 3.133 1.00 98.56 103 PHE A N 1
ATOM 831 C CA . PHE A 1 103 ? 3.926 3.777 3.060 1.00 98.56 103 PHE A CA 1
ATOM 832 C C . PHE A 1 103 ? 4.267 3.154 1.711 1.00 98.56 103 PHE A C 1
ATOM 834 O O . PHE A 1 103 ? 3.959 1.992 1.463 1.00 98.56 103 PHE A O 1
ATOM 841 N N . TYR A 1 104 ? 4.922 3.929 0.854 1.00 98.62 104 TYR A N 1
ATOM 842 C CA . TYR A 1 104 ? 5.481 3.468 -0.410 1.00 98.62 104 TYR A CA 1
ATOM 843 C C . TYR A 1 104 ? 6.913 2.975 -0.179 1.00 98.62 104 TYR A C 1
ATOM 845 O O . TYR A 1 104 ? 7.765 3.725 0.301 1.00 98.62 104 TYR A O 1
ATOM 853 N N . ILE A 1 105 ? 7.188 1.722 -0.523 1.00 98.62 105 ILE A N 1
ATOM 854 C CA . ILE A 1 105 ? 8.490 1.072 -0.362 1.00 98.62 105 ILE A CA 1
ATOM 855 C C . ILE A 1 105 ? 9.008 0.691 -1.748 1.00 98.62 105 ILE A C 1
ATOM 857 O O . ILE A 1 105 ? 8.426 -0.155 -2.422 1.00 98.62 105 ILE A O 1
ATOM 861 N N . GLY A 1 106 ? 10.108 1.317 -2.155 1.00 98.25 106 GLY A N 1
ATOM 862 C CA . GLY A 1 106 ? 10.830 0.984 -3.377 1.00 98.25 106 GLY A CA 1
ATOM 863 C C . GLY A 1 106 ? 12.073 0.154 -3.063 1.00 98.25 106 GLY A C 1
ATOM 864 O O . GLY A 1 106 ? 12.954 0.631 -2.341 1.00 98.25 106 GLY A O 1
ATOM 865 N N . VAL A 1 107 ? 12.169 -1.058 -3.606 1.00 98.31 107 VAL A N 1
ATOM 866 C CA . VAL A 1 107 ? 13.316 -1.961 -3.413 1.00 98.31 107 VAL A CA 1
ATOM 867 C C . VAL A 1 107 ? 14.299 -1.822 -4.577 1.00 98.31 107 VAL A C 1
ATOM 869 O O . VAL A 1 107 ? 13.937 -2.058 -5.718 1.00 98.31 107 VAL A O 1
ATOM 872 N N . ASN A 1 108 ? 15.553 -1.461 -4.298 1.00 97.00 108 ASN A N 1
ATOM 873 C CA . ASN A 1 108 ? 16.634 -1.277 -5.281 1.00 97.00 108 ASN A CA 1
ATOM 874 C C . ASN A 1 108 ? 16.335 -0.251 -6.403 1.00 97.00 108 ASN A C 1
ATOM 876 O O . ASN A 1 108 ? 16.932 -0.293 -7.479 1.00 97.00 108 ASN A O 1
ATOM 880 N N . VAL A 1 109 ? 15.416 0.690 -6.170 1.00 95.94 109 VAL A N 1
ATOM 881 C CA . VAL A 1 109 ? 15.022 1.732 -7.141 1.00 95.94 109 VAL A CA 1
ATOM 882 C C . VAL A 1 109 ? 15.732 3.071 -6.905 1.00 95.94 109 VAL A C 1
ATOM 884 O O . VAL A 1 109 ? 15.394 4.086 -7.517 1.00 95.94 109 VAL A O 1
ATOM 887 N N . GLU A 1 110 ? 16.741 3.122 -6.031 1.00 93.50 110 GLU A N 1
ATOM 888 C CA . GLU A 1 110 ? 17.423 4.363 -5.651 1.00 93.50 110 GLU A CA 1
ATOM 889 C C . GLU A 1 110 ? 18.157 5.042 -6.808 1.00 93.50 110 GLU A C 1
ATOM 891 O O . GLU A 1 110 ? 18.447 6.231 -6.715 1.00 93.50 110 GLU A O 1
ATOM 896 N N . ASN A 1 111 ? 18.446 4.340 -7.902 1.00 93.94 111 ASN A N 1
ATOM 897 C CA . ASN A 1 111 ? 19.079 4.926 -9.085 1.00 93.94 111 ASN A CA 1
ATOM 898 C C . ASN A 1 111 ? 18.078 5.229 -10.207 1.00 93.94 111 ASN A C 1
ATOM 900 O O . ASN A 1 111 ? 18.428 5.892 -11.183 1.00 93.94 111 ASN A O 1
ATOM 904 N N . ASN A 1 112 ? 16.817 4.827 -10.039 1.00 95.94 112 ASN A N 1
ATOM 905 C CA . ASN A 1 112 ? 15.779 5.022 -11.032 1.00 95.94 112 ASN A CA 1
ATOM 906 C C . ASN A 1 112 ? 15.180 6.438 -10.944 1.00 95.94 112 ASN A C 1
ATOM 908 O O . ASN A 1 112 ? 14.459 6.786 -10.005 1.00 95.94 112 ASN A O 1
ATOM 912 N N . GLN A 1 113 ? 15.497 7.286 -11.925 1.00 96.12 113 GLN A N 1
ATOM 913 C CA . GLN A 1 113 ? 15.026 8.674 -11.946 1.00 96.12 113 GLN A CA 1
ATOM 914 C C . GLN A 1 113 ? 13.530 8.794 -12.248 1.00 96.12 113 GLN A C 1
ATOM 916 O O . GLN A 1 113 ? 12.902 9.725 -11.744 1.00 96.12 113 GLN A O 1
ATOM 921 N N . ILE A 1 114 ? 12.966 7.868 -13.028 1.00 96.06 114 ILE A N 1
ATOM 922 C CA . ILE A 1 114 ? 11.542 7.864 -13.379 1.00 96.06 114 ILE A CA 1
ATOM 923 C C . ILE A 1 114 ? 10.726 7.581 -12.117 1.00 96.06 114 ILE A C 1
ATOM 925 O O . ILE A 1 114 ? 9.931 8.429 -11.710 1.00 96.06 114 ILE A O 1
ATOM 929 N N . VAL A 1 115 ? 11.033 6.487 -11.406 1.00 96.12 115 VAL A N 1
ATOM 930 C CA . VAL A 1 115 ? 10.378 6.138 -10.129 1.00 96.12 115 VAL A CA 1
ATOM 931 C C . VAL A 1 115 ? 10.478 7.285 -9.126 1.00 96.12 115 VAL A C 1
ATOM 933 O O . VAL A 1 115 ? 9.488 7.654 -8.498 1.00 96.12 115 VAL A O 1
ATOM 936 N N . LYS A 1 116 ? 11.652 7.917 -8.991 1.00 96.19 116 LYS A N 1
ATOM 937 C CA . LYS A 1 116 ? 11.820 9.068 -8.088 1.00 96.19 116 LYS A CA 1
ATOM 938 C C . LYS A 1 116 ? 10.906 10.238 -8.438 1.00 96.19 116 LYS A C 1
ATOM 940 O O . LYS A 1 116 ? 10.344 10.849 -7.530 1.00 96.19 116 LYS A O 1
ATOM 945 N N . GLN A 1 117 ? 10.797 10.588 -9.718 1.00 96.69 117 GLN A N 1
ATOM 946 C CA . GLN A 1 117 ? 9.960 11.703 -10.164 1.00 96.69 117 GLN A CA 1
ATOM 947 C C . GLN A 1 117 ? 8.476 11.400 -9.953 1.00 96.69 117 GLN A C 1
ATOM 949 O O . GLN A 1 117 ? 7.753 12.251 -9.429 1.00 96.69 117 GLN A O 1
ATOM 954 N N . GLU A 1 118 ? 8.039 10.184 -10.285 1.00 97.50 118 GLU A N 1
ATOM 955 C CA . GLU A 1 118 ? 6.663 9.747 -10.051 1.00 97.50 118 GLU A CA 1
ATOM 956 C C . GLU A 1 118 ? 6.329 9.724 -8.557 1.00 97.50 118 GLU A C 1
ATOM 958 O O . GLU A 1 118 ? 5.344 10.335 -8.144 1.00 97.50 118 GLU A O 1
ATOM 963 N N . MET A 1 119 ? 7.188 9.134 -7.718 1.00 97.94 119 MET A N 1
ATOM 964 C CA . MET A 1 119 ? 6.985 9.116 -6.266 1.00 97.94 119 MET A CA 1
ATOM 965 C C . MET A 1 119 ? 6.944 10.524 -5.670 1.00 97.94 119 MET A C 1
ATOM 967 O O . MET A 1 119 ? 6.116 10.801 -4.805 1.00 97.94 119 MET A O 1
ATOM 971 N N . GLN A 1 120 ? 7.775 11.457 -6.145 1.00 98.00 120 GLN A N 1
ATOM 972 C CA . GLN A 1 120 ? 7.697 12.857 -5.713 1.00 98.00 120 GLN A CA 1
ATOM 973 C C . GLN A 1 120 ? 6.358 13.508 -6.080 1.00 98.00 120 GLN A C 1
ATOM 975 O O . GLN A 1 120 ? 5.815 14.276 -5.280 1.00 98.00 120 GLN A O 1
ATOM 980 N N . ALA A 1 121 ? 5.824 13.220 -7.270 1.00 98.31 121 ALA A N 1
ATOM 981 C CA . ALA A 1 121 ? 4.518 13.718 -7.687 1.00 98.31 121 ALA A CA 1
ATOM 982 C C . ALA A 1 121 ? 3.395 13.120 -6.826 1.00 98.31 121 ALA A C 1
ATOM 984 O O . ALA A 1 121 ? 2.561 13.869 -6.316 1.00 98.31 121 ALA A O 1
ATOM 985 N N . ILE A 1 122 ? 3.433 11.805 -6.588 1.00 98.38 122 ILE A N 1
ATOM 986 C CA . ILE A 1 122 ? 2.467 11.085 -5.749 1.00 98.38 122 ILE A CA 1
ATOM 987 C C . ILE A 1 122 ? 2.471 11.650 -4.330 1.00 98.38 122 ILE A C 1
ATOM 989 O O . ILE A 1 122 ? 1.434 12.098 -3.850 1.00 98.38 122 ILE A O 1
ATOM 993 N N . LEU A 1 123 ? 3.640 11.744 -3.689 1.00 98.19 123 LEU A N 1
ATOM 994 C CA . LEU A 1 123 ? 3.761 12.288 -2.333 1.00 98.19 123 LEU A CA 1
ATOM 995 C C . LEU A 1 123 ? 3.262 13.731 -2.226 1.00 98.19 123 LEU A C 1
ATOM 997 O O . LEU A 1 123 ? 2.657 14.108 -1.225 1.00 98.19 123 LEU A O 1
ATOM 1001 N N . LYS A 1 124 ? 3.485 14.553 -3.256 1.00 98.12 124 LYS A N 1
ATOM 1002 C CA . LYS A 1 124 ? 2.960 15.921 -3.286 1.00 98.12 124 LYS A CA 1
ATOM 1003 C C . LYS A 1 124 ? 1.426 15.938 -3.296 1.00 98.12 124 LYS A C 1
ATOM 1005 O O . LYS A 1 124 ? 0.850 16.814 -2.654 1.00 98.12 124 LYS A O 1
ATOM 1010 N N . CYS A 1 125 ? 0.795 15.010 -4.014 1.00 97.88 125 CYS A N 1
ATOM 1011 C CA . CYS A 1 125 ? -0.660 14.886 -4.113 1.00 97.88 125 CYS A CA 1
ATOM 1012 C C . CYS A 1 125 ? -1.301 14.183 -2.911 1.00 97.88 125 CYS A C 1
ATOM 1014 O O . CYS A 1 125 ? -2.450 14.483 -2.615 1.00 97.88 125 CYS A O 1
ATOM 1016 N N . SER A 1 126 ? -0.588 13.287 -2.225 1.00 96.94 126 SER A N 1
ATOM 1017 C CA . SER A 1 126 ? -1.058 12.634 -0.995 1.00 96.94 126 SER A CA 1
ATOM 1018 C C . SER A 1 126 ? -0.787 13.483 0.262 1.00 96.94 126 SER A C 1
ATOM 1020 O O . SER A 1 126 ? -1.422 13.311 1.299 1.00 96.94 126 SER A O 1
ATOM 1022 N N . GLY A 1 127 ? 0.156 14.427 0.207 1.00 95.44 127 GLY A N 1
ATOM 1023 C CA . GLY A 1 127 ? 0.508 15.287 1.335 1.00 95.44 127 GLY A CA 1
ATOM 1024 C C . GLY A 1 127 ? 1.114 14.511 2.507 1.00 95.44 127 GLY A C 1
ATOM 1025 O O . GLY A 1 127 ? 1.969 13.652 2.329 1.00 95.44 127 GLY A O 1
ATOM 1026 N N . ASN A 1 128 ? 0.697 14.828 3.736 1.00 95.19 128 ASN A N 1
ATOM 1027 C CA . ASN A 1 128 ? 1.313 14.257 4.940 1.00 95.19 128 ASN A CA 1
ATOM 1028 C C . ASN A 1 128 ? 0.812 12.844 5.296 1.00 95.19 128 ASN A C 1
ATOM 1030 O O . ASN A 1 128 ? 1.305 12.282 6.277 1.00 95.19 128 ASN A O 1
ATOM 1034 N N . SER A 1 129 ? -0.175 12.303 4.570 1.00 94.75 129 SER A N 1
ATOM 1035 C CA . SER A 1 129 ? -0.693 10.943 4.778 1.00 94.75 129 SER A CA 1
ATOM 1036 C C . SER A 1 129 ? 0.149 9.877 4.084 1.00 94.75 129 SER A C 1
ATOM 1038 O O . SER A 1 129 ? -0.113 8.700 4.288 1.00 94.75 129 SER A O 1
ATOM 1040 N N . ALA A 1 130 ? 1.164 10.249 3.298 1.00 97.62 130 ALA A N 1
ATOM 1041 C CA . ALA A 1 130 ? 2.013 9.303 2.588 1.00 97.62 130 ALA A CA 1
ATOM 1042 C C . ALA A 1 130 ? 3.502 9.544 2.832 1.00 97.62 130 ALA A C 1
ATOM 1044 O O . ALA A 1 130 ? 3.950 10.677 3.010 1.00 97.62 130 ALA A O 1
ATOM 1045 N N . GLU A 1 131 ? 4.276 8.463 2.800 1.00 97.94 131 GLU A N 1
ATOM 1046 C CA . GLU A 1 131 ? 5.732 8.489 2.907 1.00 97.94 131 GLU A CA 1
ATOM 1047 C C . GLU A 1 131 ? 6.366 7.523 1.915 1.00 97.94 131 GLU A C 1
ATOM 1049 O O . GLU A 1 131 ? 5.769 6.507 1.569 1.00 97.94 131 GLU A O 1
ATOM 1054 N N . TYR A 1 132 ? 7.580 7.842 1.467 1.00 98.12 132 TYR A N 1
ATOM 1055 C CA . TYR A 1 132 ? 8.348 7.006 0.551 1.00 98.12 132 TYR A CA 1
ATOM 1056 C C . TYR A 1 132 ? 9.670 6.574 1.180 1.00 98.12 132 TYR A C 1
ATOM 1058 O O . TYR A 1 132 ? 10.396 7.384 1.768 1.00 98.12 132 TYR A O 1
ATOM 1066 N N . HIS A 1 133 ? 9.996 5.298 1.010 1.00 97.94 133 HIS A N 1
ATOM 1067 C CA . HIS A 1 133 ? 11.220 4.677 1.483 1.00 97.94 133 HIS A CA 1
ATOM 1068 C C . HIS A 1 133 ? 11.883 3.908 0.341 1.00 97.94 133 HIS A C 1
ATOM 1070 O O . HIS A 1 133 ? 11.379 2.880 -0.097 1.00 97.94 133 HIS A O 1
ATOM 1076 N N . SER A 1 134 ? 13.036 4.398 -0.113 1.00 97.19 134 SER A N 1
ATOM 1077 C CA . SER A 1 134 ? 13.920 3.652 -1.013 1.00 97.19 134 SER A CA 1
ATOM 1078 C C . SER A 1 134 ? 14.868 2.815 -0.163 1.00 97.19 134 SER A C 1
ATOM 1080 O O . SER A 1 134 ? 15.567 3.368 0.691 1.00 97.19 134 SER A O 1
ATOM 1082 N N . ILE A 1 135 ? 14.883 1.504 -0.374 1.00 97.81 135 ILE A N 1
ATOM 1083 C CA . ILE A 1 135 ? 15.684 0.557 0.406 1.00 97.81 135 ILE A CA 1
ATOM 1084 C C . ILE A 1 135 ? 16.409 -0.422 -0.510 1.00 97.81 135 ILE A C 1
ATOM 1086 O O . ILE A 1 135 ? 15.968 -0.677 -1.625 1.00 97.81 135 ILE A O 1
ATOM 1090 N N . SER A 1 136 ? 17.485 -1.026 -0.011 1.00 96.69 136 SER A N 1
ATOM 1091 C CA . SER A 1 136 ? 18.052 -2.211 -0.649 1.00 96.69 136 SER A CA 1
ATOM 1092 C C . SER A 1 136 ? 17.238 -3.458 -0.296 1.00 96.69 136 SER A C 1
ATOM 1094 O O . SER A 1 136 ? 16.517 -3.488 0.707 1.00 96.69 136 SER A O 1
ATOM 1096 N N . SER A 1 137 ? 17.406 -4.534 -1.065 1.00 93.81 137 SER A N 1
ATOM 1097 C CA . SER A 1 137 ? 16.735 -5.819 -0.812 1.00 93.81 137 SER A CA 1
ATOM 1098 C C . SER A 1 137 ? 16.998 -6.420 0.575 1.00 93.81 137 SER A C 1
ATOM 1100 O O . SER A 1 137 ? 16.214 -7.238 1.054 1.00 93.81 137 SER A O 1
ATOM 1102 N N . ASN A 1 138 ? 18.093 -6.042 1.238 1.00 94.50 138 ASN A N 1
ATOM 1103 C CA . ASN A 1 138 ? 18.402 -6.492 2.596 1.00 94.50 138 ASN A CA 1
ATOM 1104 C C . ASN A 1 138 ? 17.657 -5.689 3.673 1.00 94.50 138 ASN A C 1
ATOM 1106 O O . ASN A 1 138 ? 17.483 -6.194 4.775 1.00 94.50 138 ASN A O 1
ATOM 1110 N N . GLY A 1 139 ? 17.163 -4.490 3.349 1.00 96.12 139 GLY A N 1
ATOM 1111 C CA . GLY A 1 139 ? 16.434 -3.619 4.274 1.00 96.12 139 GLY A CA 1
ATOM 1112 C C . GLY A 1 139 ? 14.922 -3.860 4.339 1.00 96.12 139 GLY A C 1
ATOM 1113 O O . GLY A 1 139 ? 14.227 -3.084 4.992 1.00 96.12 139 GLY A O 1
ATOM 1114 N N . ILE A 1 140 ? 14.385 -4.888 3.662 1.00 97.50 140 ILE A N 1
ATOM 1115 C CA . ILE A 1 140 ? 12.930 -5.146 3.605 1.00 97.50 140 ILE A CA 1
ATOM 1116 C C . ILE A 1 140 ? 12.370 -5.427 5.008 1.00 97.50 140 ILE A C 1
ATOM 1118 O O . ILE A 1 140 ? 11.387 -4.819 5.416 1.00 97.50 140 ILE A O 1
ATOM 1122 N N . ASN A 1 141 ? 13.015 -6.289 5.794 1.00 95.94 141 ASN A N 1
ATOM 1123 C CA . ASN A 1 141 ? 12.561 -6.562 7.162 1.00 95.94 141 ASN A CA 1
ATOM 1124 C C . ASN A 1 141 ? 12.653 -5.311 8.053 1.00 95.94 141 ASN A C 1
ATOM 1126 O O . ASN A 1 141 ? 11.722 -5.008 8.801 1.00 95.94 141 ASN A O 1
ATOM 1130 N N . ASP A 1 142 ? 13.745 -4.556 7.927 1.00 96.12 142 ASP A N 1
ATOM 1131 C CA . ASP A 1 142 ? 14.001 -3.362 8.735 1.00 96.12 142 ASP A CA 1
ATOM 1132 C C . ASP A 1 142 ? 12.958 -2.269 8.480 1.00 96.12 142 ASP A C 1
ATOM 1134 O O . ASP A 1 142 ? 12.503 -1.612 9.421 1.00 96.12 142 ASP A O 1
ATOM 1138 N N . ILE A 1 143 ? 12.534 -2.075 7.222 1.00 97.75 143 ILE A N 1
ATOM 1139 C CA . ILE A 1 143 ? 11.515 -1.067 6.919 1.00 97.75 143 ILE A CA 1
ATOM 1140 C C . ILE A 1 143 ? 10.144 -1.459 7.473 1.00 97.75 143 ILE A C 1
ATOM 1142 O O . ILE A 1 143 ? 9.453 -0.593 8.004 1.00 97.75 143 ILE A O 1
ATOM 1146 N N . PHE A 1 144 ? 9.767 -2.741 7.429 1.00 96.94 144 PHE A N 1
ATOM 1147 C CA . PHE A 1 144 ? 8.505 -3.203 8.014 1.00 96.94 144 PHE A CA 1
ATOM 1148 C C . PHE A 1 144 ? 8.507 -2.986 9.531 1.00 96.94 144 PHE A C 1
ATOM 1150 O O . PHE A 1 144 ? 7.560 -2.404 10.059 1.00 96.94 144 PHE A O 1
ATOM 1157 N N . GLN A 1 145 ? 9.601 -3.322 10.224 1.00 94.19 145 GLN A N 1
ATOM 1158 C CA . GLN A 1 145 ? 9.747 -3.036 11.659 1.00 94.19 145 GLN A CA 1
ATOM 1159 C C . GLN A 1 145 ? 9.683 -1.533 11.961 1.00 94.19 145 GLN A C 1
ATOM 1161 O O . GLN A 1 145 ? 9.002 -1.106 12.895 1.00 94.19 145 GLN A O 1
ATOM 1166 N N . LYS A 1 146 ? 10.346 -0.705 11.145 1.00 95.06 146 LYS A N 1
ATOM 1167 C CA . LYS A 1 146 ? 10.301 0.756 11.281 1.00 95.06 146 LYS A CA 1
ATOM 1168 C C . LYS A 1 146 ? 8.884 1.301 11.101 1.00 95.06 146 LYS A C 1
ATOM 1170 O O . LYS A 1 146 ? 8.490 2.195 11.851 1.00 95.06 146 LYS A O 1
ATOM 1175 N N . ILE A 1 147 ? 8.122 0.771 10.142 1.00 95.38 147 ILE A N 1
ATOM 1176 C CA . ILE A 1 147 ? 6.712 1.127 9.940 1.00 95.38 147 ILE A CA 1
ATOM 1177 C C . ILE A 1 147 ? 5.905 0.758 11.185 1.00 95.38 147 ILE A C 1
ATOM 1179 O O . ILE A 1 147 ? 5.221 1.632 11.711 1.00 95.38 147 ILE A O 1
ATOM 1183 N N . GLN A 1 148 ? 6.045 -0.465 11.711 1.00 92.81 148 GLN A N 1
ATOM 1184 C CA . GLN A 1 148 ? 5.352 -0.911 12.930 1.00 92.81 148 GLN A CA 1
ATOM 1185 C C . GLN A 1 148 ? 5.623 0.010 14.120 1.00 92.81 148 GLN A C 1
ATOM 1187 O O . GLN A 1 148 ? 4.687 0.507 14.749 1.00 92.81 148 GLN A O 1
ATOM 1192 N N . MET A 1 149 ? 6.899 0.307 14.382 1.00 88.88 149 MET A N 1
ATOM 1193 C CA . MET A 1 149 ? 7.293 1.231 15.446 1.00 88.88 149 MET A CA 1
ATOM 1194 C C . MET A 1 149 ? 6.680 2.619 15.251 1.00 88.88 149 MET A C 1
ATOM 1196 O O . MET A 1 149 ? 6.244 3.250 16.212 1.00 88.88 149 MET A O 1
ATOM 1200 N N . LYS A 1 150 ? 6.641 3.100 14.006 1.00 91.38 150 LYS A N 1
ATOM 1201 C CA . LYS A 1 150 ? 6.138 4.430 13.672 1.00 91.38 150 LYS A CA 1
ATOM 1202 C C . LYS A 1 150 ? 4.631 4.568 13.858 1.00 91.38 150 LYS A C 1
ATOM 1204 O O . LYS A 1 150 ? 4.185 5.620 14.311 1.00 91.38 150 LYS A O 1
ATOM 1209 N N . ILE A 1 151 ? 3.861 3.540 13.512 1.00 90.00 151 ILE A N 1
ATOM 1210 C CA . ILE A 1 151 ? 2.407 3.539 13.726 1.00 90.00 151 ILE A CA 1
ATOM 1211 C C . ILE A 1 151 ? 2.026 3.189 15.169 1.00 90.00 151 ILE A C 1
ATOM 1213 O O . ILE A 1 151 ? 0.870 3.354 15.536 1.00 90.00 151 ILE A O 1
ATOM 1217 N N . GLY A 1 152 ? 2.992 2.781 16.001 1.00 86.19 152 GLY A N 1
ATOM 1218 C CA . GLY A 1 152 ? 2.779 2.492 17.420 1.00 86.19 152 GLY A CA 1
ATOM 1219 C C . GLY A 1 152 ? 2.387 1.043 17.713 1.00 86.19 152 GLY A C 1
ATOM 1220 O O . GLY A 1 152 ? 1.910 0.757 18.813 1.00 86.19 152 GLY A O 1
ATOM 1221 N N . ILE A 1 153 ? 2.604 0.121 16.770 1.00 81.94 153 ILE A N 1
ATOM 1222 C CA . ILE A 1 153 ? 2.522 -1.315 17.042 1.00 81.94 153 ILE A CA 1
ATOM 1223 C C . ILE A 1 153 ? 3.710 -1.691 17.930 1.00 81.94 153 ILE A C 1
ATOM 1225 O O . ILE A 1 153 ? 4.869 -1.415 17.604 1.00 81.94 153 ILE A O 1
ATOM 1229 N N . LYS A 1 154 ? 3.427 -2.324 19.071 1.00 70.62 154 LYS A N 1
ATOM 1230 C CA . LYS A 1 154 ? 4.464 -2.798 19.988 1.00 70.62 154 LYS A CA 1
ATOM 1231 C C . LYS A 1 154 ? 5.201 -3.966 19.344 1.00 70.62 154 LYS A C 1
ATOM 1233 O O . LYS A 1 154 ? 4.698 -5.080 19.307 1.00 70.62 154 LYS A O 1
ATOM 1238 N N . VAL A 1 155 ? 6.413 -3.711 18.872 1.00 60.59 155 VAL A N 1
ATOM 1239 C CA . VAL A 1 155 ? 7.352 -4.774 18.519 1.00 60.59 155 VAL A CA 1
ATOM 1240 C C . VAL A 1 155 ? 7.967 -5.258 19.828 1.00 60.59 155 VAL A C 1
ATOM 1242 O O . VAL A 1 155 ? 8.713 -4.513 20.469 1.00 60.59 155 VAL A O 1
ATOM 1245 N N . GLU A 1 156 ? 7.635 -6.475 20.265 1.00 54.72 156 GLU A N 1
ATOM 1246 C CA . GLU A 1 156 ? 8.347 -7.107 21.376 1.00 54.72 156 GLU A CA 1
ATOM 1247 C C . GLU A 1 156 ? 9.795 -7.338 20.941 1.00 54.72 156 GLU A C 1
ATOM 1249 O O . GLU A 1 156 ? 10.133 -8.328 20.290 1.00 54.72 156 GLU A O 1
ATOM 1254 N N . GLN A 1 157 ? 10.679 -6.400 21.282 1.00 49.34 157 GLN A N 1
ATOM 1255 C CA . GLN A 1 157 ? 12.107 -6.647 21.209 1.00 49.34 157 GLN A CA 1
ATOM 1256 C C . GLN A 1 157 ? 12.383 -7.792 22.179 1.00 49.34 157 GLN A C 1
ATOM 1258 O O . GLN A 1 157 ? 12.364 -7.605 23.397 1.00 49.34 157 GLN A O 1
ATOM 1263 N N . ARG A 1 158 ? 12.594 -9.004 21.648 1.00 44.72 158 ARG A N 1
ATOM 1264 C CA . ARG A 1 158 ? 13.166 -10.106 22.420 1.00 44.72 158 ARG A CA 1
ATOM 1265 C C . ARG A 1 158 ? 14.537 -9.634 22.871 1.00 44.72 158 ARG A C 1
ATOM 1267 O O . ARG A 1 158 ? 15.508 -9.726 22.126 1.00 44.72 158 ARG A O 1
ATOM 1274 N N . ASN A 1 159 ? 14.576 -9.060 24.068 1.00 35.78 159 ASN A N 1
ATOM 1275 C CA . ASN A 1 159 ? 15.791 -8.638 24.725 1.00 35.78 159 ASN A CA 1
ATOM 1276 C C . ASN A 1 159 ? 16.716 -9.854 24.778 1.00 35.78 159 ASN A C 1
ATOM 1278 O O . ASN A 1 159 ? 16.526 -10.762 25.588 1.00 35.78 159 ASN A O 1
ATOM 1282 N N . LEU A 1 160 ? 17.729 -9.867 23.909 1.00 34.47 160 LEU A N 1
ATOM 1283 C CA . LEU A 1 160 ? 18.994 -10.510 24.212 1.00 34.47 160 LEU A CA 1
ATOM 1284 C C . LEU A 1 160 ? 19.499 -9.799 25.464 1.00 34.47 160 LEU A C 1
ATOM 1286 O O . LEU A 1 160 ? 20.109 -8.733 25.397 1.00 34.47 160 LEU A O 1
ATOM 1290 N N . VAL A 1 161 ? 19.169 -10.366 26.622 1.00 35.50 161 VAL A N 1
ATOM 1291 C CA . VAL A 1 161 ? 19.831 -10.051 27.879 1.00 35.50 161 VAL A CA 1
ATOM 1292 C C . VAL A 1 161 ? 21.273 -10.504 27.686 1.00 35.50 161 VAL A C 1
ATOM 1294 O O . VAL A 1 161 ? 21.630 -11.646 27.962 1.00 35.50 161 VAL A O 1
ATOM 1297 N N . ILE A 1 162 ? 22.103 -9.613 27.140 1.00 37.62 162 ILE A N 1
ATOM 1298 C CA . ILE A 1 162 ? 23.547 -9.704 27.292 1.00 37.62 162 ILE A CA 1
ATOM 1299 C C . ILE A 1 162 ? 23.758 -9.556 28.793 1.00 37.62 162 ILE A C 1
ATOM 1301 O O . ILE A 1 162 ? 23.684 -8.458 29.347 1.00 37.62 162 ILE A O 1
ATOM 1305 N N . GLY A 1 163 ? 23.915 -10.698 29.458 1.00 41.38 163 GLY A N 1
ATOM 1306 C CA . GLY A 1 163 ? 24.299 -10.778 30.851 1.00 41.38 163 GLY A CA 1
ATOM 1307 C C . GLY A 1 163 ? 25.687 -10.180 31.009 1.00 41.38 163 GLY A C 1
ATOM 1308 O O . GLY A 1 163 ? 26.674 -10.902 30.990 1.00 41.38 163 GLY A O 1
ATOM 1309 N N . ASN A 1 164 ? 25.755 -8.862 31.168 1.00 36.66 164 ASN A N 1
ATOM 1310 C CA . ASN A 1 164 ? 26.900 -8.202 31.759 1.00 36.66 164 ASN A CA 1
ATOM 1311 C C . ASN A 1 164 ? 26.501 -7.742 33.157 1.00 36.66 164 ASN A C 1
ATOM 1313 O O . ASN A 1 164 ? 25.550 -6.990 33.360 1.00 36.66 164 ASN A O 1
ATOM 1317 N N . GLN A 1 165 ? 27.226 -8.293 34.122 1.00 40.59 165 GLN A N 1
ATOM 1318 C CA . GLN A 1 165 ? 27.040 -8.224 35.564 1.00 40.59 165 GLN A CA 1
ATOM 1319 C C . GLN A 1 165 ? 27.268 -6.810 36.128 1.00 40.59 165 GLN A C 1
ATOM 1321 O O . GLN A 1 165 ? 28.153 -6.607 36.952 1.00 40.59 165 GLN A O 1
ATOM 1326 N N . GLN A 1 166 ? 26.480 -5.819 35.710 1.00 39.91 166 GLN A N 1
ATOM 1327 C CA . GLN A 1 166 ? 26.436 -4.501 36.352 1.00 39.91 166 GLN A CA 1
ATOM 1328 C C . GLN A 1 166 ? 24.992 -4.014 36.492 1.00 39.91 166 GLN A C 1
ATOM 1330 O O . GLN A 1 166 ? 24.559 -3.013 35.929 1.00 39.91 166 GLN A O 1
ATOM 1335 N N . ALA A 1 167 ? 24.234 -4.747 37.305 1.00 44.31 167 ALA A N 1
ATOM 1336 C CA . ALA A 1 167 ? 23.024 -4.239 37.924 1.00 44.31 167 ALA A CA 1
ATOM 1337 C C . ALA A 1 167 ? 23.404 -3.231 39.020 1.00 44.31 167 ALA A C 1
ATOM 1339 O O . ALA A 1 167 ? 23.698 -3.634 40.140 1.00 44.31 167 ALA A O 1
ATOM 1340 N N . THR A 1 168 ? 23.394 -1.926 38.732 1.00 40.00 168 THR A N 1
ATOM 1341 C CA . THR A 1 168 ? 23.189 -0.889 39.767 1.00 40.00 168 THR A CA 1
ATOM 1342 C C . THR A 1 168 ? 22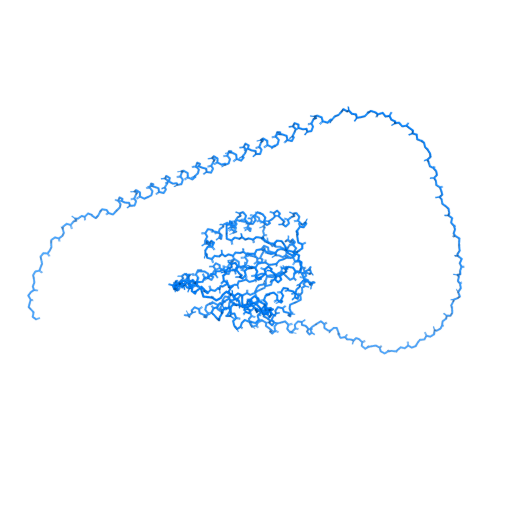.649 0.416 39.170 1.00 40.00 168 THR A C 1
ATOM 1344 O O . THR A 1 168 ? 23.283 1.460 39.246 1.00 40.00 168 THR A O 1
ATOM 1347 N N . ILE A 1 169 ? 21.441 0.388 38.605 1.00 40.41 169 ILE A N 1
ATOM 1348 C CA . ILE A 1 169 ? 20.570 1.577 38.601 1.00 40.41 169 ILE A CA 1
ATOM 1349 C C . ILE A 1 169 ? 19.184 1.123 39.058 1.00 40.41 169 ILE A C 1
ATOM 1351 O O . ILE A 1 169 ? 18.210 1.104 38.314 1.00 40.41 169 ILE A O 1
ATOM 1355 N N . SER A 1 170 ? 19.123 0.692 40.313 1.00 38.59 170 SER A N 1
ATOM 1356 C CA . SER A 1 170 ? 17.870 0.567 41.045 1.00 38.59 170 SER A CA 1
ATOM 1357 C C . SER A 1 170 ? 17.676 1.840 41.871 1.00 38.59 170 SER A C 1
ATOM 1359 O O . SER A 1 170 ? 18.606 2.287 42.536 1.00 38.59 170 SER A O 1
ATOM 1361 N N . LEU A 1 171 ? 16.439 2.346 41.897 1.00 44.31 171 LEU A N 1
ATOM 1362 C CA . LEU A 1 171 ? 15.854 3.117 43.006 1.00 44.31 171 LEU A CA 1
ATOM 1363 C C . LEU A 1 171 ? 16.294 4.582 43.182 1.00 44.31 171 LEU A C 1
ATOM 1365 O O . LEU A 1 171 ? 16.978 4.912 44.145 1.00 44.31 171 LEU A O 1
ATOM 1369 N N . ARG A 1 172 ? 15.773 5.491 42.345 1.00 38.72 172 ARG A N 1
ATOM 1370 C CA . ARG A 1 172 ? 15.309 6.832 42.779 1.00 38.72 172 ARG A CA 1
ATOM 1371 C C . ARG A 1 172 ? 14.695 7.604 41.611 1.00 38.72 172 ARG A C 1
ATOM 1373 O O . ARG A 1 172 ? 15.265 8.569 41.127 1.00 38.72 172 ARG A O 1
ATOM 1380 N N . GLN A 1 173 ? 13.502 7.224 41.175 1.00 39.34 173 GLN A N 1
ATOM 1381 C CA . GLN A 1 173 ? 12.617 8.201 40.548 1.00 39.34 173 GLN A CA 1
ATOM 1382 C C . GLN A 1 173 ? 11.197 7.931 41.015 1.00 39.34 173 GLN A C 1
ATOM 1384 O O . GLN A 1 173 ? 10.740 6.796 41.100 1.00 39.34 173 GLN A O 1
ATOM 1389 N N . GLN A 1 174 ? 10.615 9.016 41.496 1.00 38.47 174 GLN A N 1
ATOM 1390 C CA . GLN A 1 174 ? 9.405 9.105 42.282 1.00 38.47 174 GLN A CA 1
ATOM 1391 C C . GLN A 1 174 ? 8.219 8.446 41.582 1.00 38.47 174 GLN A C 1
ATOM 1393 O O . GLN A 1 174 ? 8.184 8.337 40.360 1.00 38.47 174 GLN A O 1
ATOM 1398 N N . GLN A 1 175 ? 7.245 8.054 42.402 1.00 40.00 175 GLN A N 1
ATOM 1399 C CA . GLN A 1 175 ? 5.888 7.661 42.038 1.00 40.00 175 GLN A CA 1
ATOM 1400 C C . GLN A 1 175 ? 5.212 8.736 41.170 1.00 40.00 175 GLN A C 1
ATOM 1402 O O . GLN A 1 175 ? 4.375 9.507 41.622 1.00 40.00 175 GLN A O 1
ATOM 1407 N N . ILE A 1 176 ? 5.579 8.786 39.903 1.00 41.66 176 ILE A N 1
ATOM 1408 C CA . ILE A 1 176 ? 4.692 9.188 38.835 1.00 41.66 176 ILE A CA 1
ATOM 1409 C C . ILE A 1 176 ? 4.353 7.846 38.221 1.00 41.66 176 ILE A C 1
ATOM 1411 O O . ILE A 1 176 ? 5.170 7.256 37.525 1.00 41.66 176 ILE A O 1
ATOM 1415 N N . SER A 1 177 ? 3.203 7.286 38.569 1.00 37.31 177 SER A N 1
ATOM 1416 C CA . SER A 1 177 ? 2.560 6.319 37.694 1.00 37.31 177 SER A CA 1
ATOM 1417 C C . SER A 1 177 ? 2.023 7.156 36.538 1.00 37.31 177 SER A C 1
ATOM 1419 O O . SER A 1 177 ? 0.980 7.789 36.730 1.00 37.31 177 SER A O 1
ATOM 1421 N N . PRO A 1 178 ? 2.723 7.282 35.386 1.00 40.06 178 PRO A N 1
ATOM 1422 C CA . PRO A 1 178 ? 2.083 7.885 34.240 1.00 40.06 178 PRO A CA 1
ATOM 1423 C C . PRO A 1 178 ? 0.865 7.010 33.977 1.00 40.06 178 PRO A C 1
ATOM 1425 O O . PRO A 1 178 ? 0.989 5.824 33.666 1.00 40.06 178 PRO A O 1
ATOM 1428 N N . ILE A 1 179 ? -0.324 7.577 34.164 1.00 40.62 179 ILE A N 1
ATOM 1429 C CA . ILE A 1 179 ? -1.530 7.012 33.585 1.00 40.62 179 ILE A CA 1
ATOM 1430 C C . ILE A 1 179 ? -1.329 7.224 32.088 1.00 40.62 179 ILE A C 1
ATOM 1432 O O . ILE A 1 179 ? -1.747 8.231 31.521 1.00 40.62 179 ILE A O 1
ATOM 1436 N N . ILE A 1 180 ? -0.575 6.321 31.461 1.00 47.41 180 ILE A N 1
ATOM 1437 C CA . ILE A 1 180 ? -0.542 6.209 30.016 1.00 47.41 180 ILE A CA 1
ATOM 1438 C C . ILE A 1 180 ? -1.945 5.720 29.690 1.00 47.41 180 ILE A C 1
ATOM 1440 O O . ILE A 1 180 ? -2.247 4.536 29.830 1.00 47.41 180 ILE A O 1
ATOM 1444 N N . GLN A 1 181 ? -2.831 6.650 29.339 1.00 41.19 181 GLN A N 1
ATOM 1445 C CA . GLN A 1 181 ? -4.063 6.308 28.652 1.00 41.19 181 GLN A CA 1
ATOM 1446 C C . GLN A 1 181 ? -3.632 5.743 27.301 1.00 41.19 181 GLN A C 1
ATOM 1448 O O . GLN A 1 181 ? -3.440 6.469 26.329 1.00 41.19 181 GLN A O 1
ATOM 1453 N N . VAL A 1 182 ? -3.362 4.439 27.279 1.00 51.06 182 VAL A N 1
ATOM 1454 C CA . VAL A 1 182 ? -3.150 3.698 26.046 1.00 51.06 182 VAL A CA 1
ATOM 1455 C C . VAL A 1 182 ? -4.513 3.675 25.378 1.00 51.06 182 VAL A C 1
ATOM 1457 O O . VAL A 1 182 ? -5.360 2.851 25.713 1.00 51.06 182 VAL A O 1
ATOM 1460 N N . GLN A 1 183 ? -4.754 4.632 24.487 1.00 57.06 183 GLN A N 1
ATOM 1461 C CA . GLN A 1 183 ? -5.868 4.530 23.563 1.00 57.06 183 GLN A CA 1
ATOM 1462 C C . GLN A 1 183 ? -5.602 3.277 22.728 1.00 57.06 183 GLN A C 1
ATOM 1464 O O . GLN A 1 183 ? -4.615 3.210 21.991 1.00 57.06 183 GLN A O 1
ATOM 1469 N N . ILE A 1 184 ? -6.416 2.244 22.943 1.00 63.09 184 ILE A N 1
ATOM 1470 C CA . ILE A 1 184 ? -6.345 1.005 22.176 1.00 63.09 184 ILE A CA 1
ATOM 1471 C C . ILE A 1 184 ? -6.857 1.362 20.786 1.00 63.09 184 ILE A C 1
ATOM 1473 O O . ILE A 1 184 ? -8.060 1.456 20.569 1.00 63.09 184 ILE A O 1
ATOM 1477 N N . ASN A 1 185 ? -5.935 1.643 19.873 1.00 75.50 185 ASN A N 1
ATOM 1478 C CA . ASN A 1 185 ? -6.259 1.769 18.463 1.00 75.50 185 ASN A CA 1
ATOM 1479 C C . ASN A 1 185 ? -6.205 0.371 17.853 1.00 75.50 185 ASN A C 1
ATOM 1481 O O . ASN A 1 185 ? -5.212 -0.336 18.038 1.00 75.50 185 ASN A O 1
ATOM 1485 N N . HIS A 1 186 ? -7.255 0.000 17.130 1.00 91.56 186 HIS A N 1
ATOM 1486 C CA . HIS A 1 186 ? -7.222 -1.138 16.225 1.00 91.56 186 HIS A CA 1
ATOM 1487 C C . HIS A 1 186 ? -6.636 -0.688 14.889 1.00 91.56 186 HIS A C 1
ATOM 1489 O O . HIS A 1 186 ? -6.833 0.454 14.462 1.00 91.56 186 HIS A O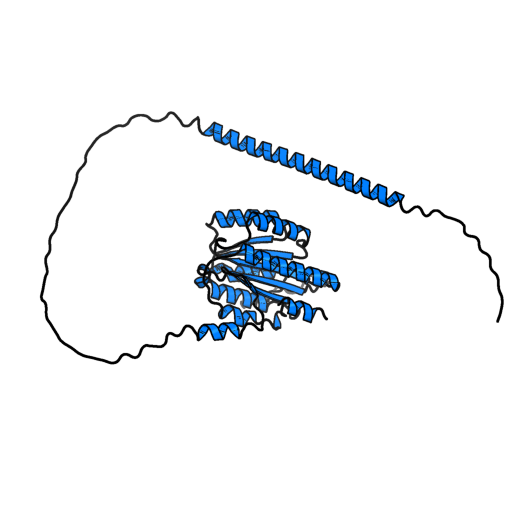 1
ATOM 1495 N N . TYR A 1 187 ? -5.902 -1.563 14.221 1.00 94.81 187 TYR A N 1
ATOM 1496 C CA . TYR A 1 187 ? -5.297 -1.272 12.928 1.00 94.81 187 TYR A CA 1
ATOM 1497 C C . TYR A 1 187 ? -6.044 -1.997 11.819 1.00 94.81 187 TYR A C 1
ATOM 1499 O O . TYR A 1 187 ? -6.452 -3.143 11.970 1.00 94.81 187 TYR A O 1
ATOM 1507 N N . ILE A 1 188 ? -6.200 -1.319 10.688 1.00 95.88 188 ILE A N 1
ATOM 1508 C CA . ILE A 1 188 ? -6.633 -1.915 9.429 1.00 95.88 188 ILE A CA 1
ATOM 1509 C C . ILE A 1 188 ? -5.458 -1.791 8.475 1.00 95.88 188 ILE A C 1
ATOM 1511 O O . ILE A 1 188 ? -5.118 -0.684 8.055 1.00 95.88 188 ILE A O 1
ATOM 1515 N N . VAL A 1 189 ? -4.810 -2.912 8.177 1.00 97.56 189 VAL A N 1
ATOM 1516 C CA . VAL A 1 189 ? -3.568 -2.955 7.408 1.00 97.56 189 VAL A CA 1
ATOM 1517 C C . VAL A 1 189 ? -3.826 -3.571 6.043 1.00 97.56 189 VAL A C 1
ATOM 1519 O O . VAL A 1 189 ? -4.162 -4.745 5.925 1.00 97.56 189 VAL A O 1
ATOM 1522 N N . LEU A 1 190 ? -3.632 -2.780 4.999 1.00 98.25 190 LEU A N 1
ATOM 1523 C CA . LEU A 1 190 ? -3.678 -3.241 3.621 1.00 98.25 190 LEU A CA 1
ATOM 1524 C C . LEU A 1 190 ? -2.256 -3.351 3.075 1.00 98.25 190 LEU A C 1
ATOM 1526 O O . LEU A 1 190 ? -1.501 -2.378 3.116 1.00 98.25 190 LEU A O 1
ATOM 1530 N N . PHE A 1 191 ? -1.904 -4.510 2.529 1.00 98.62 191 PHE A N 1
ATOM 1531 C CA . PHE A 1 191 ? -0.656 -4.716 1.801 1.00 98.62 191 PHE A CA 1
ATOM 1532 C C . PHE A 1 191 ? -0.931 -4.747 0.303 1.00 98.62 191 PHE A C 1
ATOM 1534 O O . PHE A 1 191 ? -1.700 -5.584 -0.147 1.00 98.62 191 PHE A O 1
ATOM 1541 N N . ASN A 1 192 ? -0.265 -3.898 -0.473 1.00 98.56 192 ASN A N 1
ATOM 1542 C CA . ASN A 1 192 ? -0.163 -4.043 -1.921 1.00 98.56 192 ASN A CA 1
ATOM 1543 C C . ASN A 1 192 ? 1.255 -4.499 -2.256 1.00 98.56 192 ASN A C 1
ATOM 1545 O O . ASN A 1 192 ? 2.210 -3.740 -2.077 1.00 98.56 192 ASN A O 1
ATOM 1549 N N . LEU A 1 193 ? 1.393 -5.727 -2.738 1.00 98.69 193 LEU A N 1
ATOM 1550 C CA . LEU A 1 193 ? 2.677 -6.384 -2.939 1.00 98.69 193 LEU A CA 1
ATOM 1551 C C . LEU A 1 193 ? 2.886 -6.687 -4.420 1.00 98.69 193 LEU A C 1
ATOM 1553 O O . LEU A 1 193 ? 2.105 -7.416 -5.031 1.00 98.69 193 LEU A O 1
ATOM 1557 N N . ASP A 1 194 ? 3.948 -6.124 -4.980 1.00 98.50 194 ASP A N 1
ATOM 1558 C CA . ASP A 1 194 ? 4.364 -6.399 -6.348 1.00 98.50 194 ASP A CA 1
ATOM 1559 C C . ASP A 1 194 ? 4.841 -7.855 -6.474 1.00 98.50 194 ASP A C 1
ATOM 1561 O O . ASP A 1 194 ? 5.656 -8.332 -5.677 1.00 98.50 194 ASP A O 1
ATOM 1565 N N . ILE A 1 195 ? 4.308 -8.554 -7.471 1.00 98.38 195 ILE A N 1
ATOM 1566 C CA . ILE A 1 195 ? 4.664 -9.921 -7.859 1.00 98.38 195 ILE A CA 1
ATOM 1567 C C . ILE A 1 195 ? 5.099 -9.983 -9.328 1.00 98.38 195 ILE A C 1
ATOM 1569 O O . ILE A 1 195 ? 5.021 -11.039 -9.951 1.00 98.38 195 ILE A O 1
ATOM 1573 N N . SER A 1 196 ? 5.548 -8.866 -9.900 1.00 97.88 196 SER A N 1
ATOM 1574 C CA . SER A 1 196 ? 6.217 -8.826 -11.202 1.00 97.88 196 SER A CA 1
ATOM 1575 C C . SER A 1 196 ? 7.468 -9.708 -11.220 1.00 97.88 196 SER A C 1
ATOM 1577 O O . SER A 1 196 ? 8.023 -10.073 -10.183 1.00 97.88 196 SER A O 1
ATOM 1579 N N . GLN A 1 197 ? 7.951 -10.070 -12.409 1.00 98.00 197 GLN A N 1
ATOM 1580 C CA . GLN A 1 197 ? 9.071 -11.006 -12.542 1.00 98.00 197 GLN A CA 1
ATOM 1581 C C . GLN A 1 197 ? 10.353 -10.551 -11.809 1.00 98.00 197 GLN A C 1
ATOM 1583 O O . GLN A 1 197 ? 11.095 -11.396 -11.302 1.00 98.00 197 GLN A O 1
ATOM 1588 N N . SER A 1 198 ? 10.615 -9.243 -11.710 1.00 96.94 198 SER A N 1
ATOM 1589 C CA . SER A 1 198 ? 11.781 -8.694 -10.992 1.00 96.94 198 SER A CA 1
ATOM 1590 C C . SER A 1 198 ? 11.768 -9.025 -9.495 1.00 96.94 198 SER A C 1
ATOM 1592 O O . SER A 1 198 ? 12.822 -9.300 -8.907 1.00 96.94 198 SER A O 1
ATOM 1594 N N . MET A 1 199 ? 10.575 -9.156 -8.910 1.00 97.75 199 MET A N 1
ATOM 1595 C CA . MET A 1 199 ? 10.385 -9.451 -7.491 1.00 97.75 199 MET A CA 1
ATOM 1596 C C . MET A 1 199 ? 10.778 -10.877 -7.090 1.00 97.75 199 MET A C 1
ATOM 1598 O O . MET A 1 199 ? 10.944 -11.136 -5.896 1.00 97.75 199 MET A O 1
ATOM 1602 N N . GLN A 1 200 ? 11.001 -11.798 -8.037 1.00 97.56 200 GLN A N 1
ATOM 1603 C CA . GLN A 1 200 ? 11.260 -13.219 -7.753 1.00 97.56 200 GLN A CA 1
ATOM 1604 C C . GLN A 1 200 ? 12.416 -13.439 -6.760 1.00 97.56 200 GLN A C 1
ATOM 1606 O O . GLN A 1 200 ? 12.334 -14.286 -5.870 1.00 97.56 200 GLN A O 1
ATOM 1611 N N . SER A 1 201 ? 13.494 -12.657 -6.874 1.0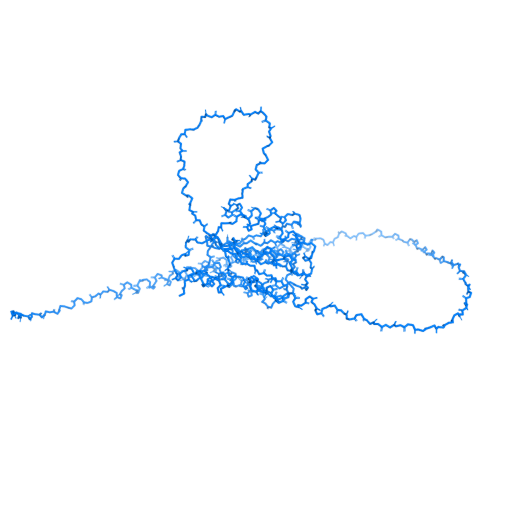0 96.69 201 SER A N 1
ATOM 1612 C CA . SER A 1 201 ? 14.659 -12.766 -5.978 1.00 96.69 201 SER A CA 1
ATOM 1613 C C . SER A 1 201 ? 14.440 -12.136 -4.591 1.00 96.69 201 SER A C 1
ATOM 1615 O O . SER A 1 201 ? 15.188 -12.402 -3.646 1.00 96.69 201 SER A O 1
ATOM 1617 N N . HIS A 1 202 ? 13.393 -11.322 -4.447 1.00 97.00 202 HIS A N 1
ATOM 1618 C CA . HIS A 1 202 ? 13.048 -10.569 -3.242 1.00 97.00 202 HIS A CA 1
ATOM 1619 C C . HIS A 1 202 ? 11.849 -11.168 -2.493 1.00 97.00 202 HIS A C 1
ATOM 1621 O O . HIS A 1 202 ? 11.697 -10.934 -1.291 1.00 97.00 202 HIS A O 1
ATOM 1627 N N . TRP A 1 203 ? 11.024 -11.969 -3.171 1.00 97.81 203 TRP A N 1
ATOM 1628 C CA . TRP A 1 203 ? 9.710 -12.400 -2.696 1.00 97.81 203 TRP A CA 1
ATOM 1629 C C . TRP A 1 203 ? 9.735 -13.137 -1.358 1.00 97.81 203 TRP A C 1
ATOM 1631 O O . TRP A 1 203 ? 8.959 -12.821 -0.457 1.00 97.81 203 TRP A O 1
ATOM 1641 N N . ASN A 1 204 ? 10.696 -14.042 -1.161 1.00 97.81 204 ASN A N 1
ATOM 1642 C CA . ASN A 1 204 ? 10.851 -14.748 0.114 1.00 97.81 204 ASN A CA 1
ATOM 1643 C C . ASN A 1 204 ? 11.089 -13.786 1.290 1.00 97.81 204 ASN A C 1
ATOM 1645 O O . ASN A 1 204 ? 10.568 -14.007 2.385 1.00 97.81 204 ASN A O 1
ATOM 1649 N N . LYS A 1 205 ? 11.837 -12.695 1.071 1.00 97.81 205 LYS A N 1
ATOM 1650 C CA . LYS A 1 205 ? 12.075 -11.669 2.098 1.00 97.81 205 LYS A CA 1
ATOM 1651 C C . LYS A 1 205 ? 10.806 -10.862 2.366 1.00 97.81 205 LYS A C 1
ATOM 1653 O O . LYS A 1 205 ? 10.513 -10.584 3.522 1.00 97.81 205 LYS A O 1
ATOM 1658 N N . VAL A 1 206 ? 10.033 -10.539 1.326 1.00 98.25 206 VAL A N 1
ATOM 1659 C CA . VAL A 1 206 ? 8.725 -9.874 1.468 1.00 98.25 206 VAL A CA 1
ATOM 1660 C C . VAL A 1 206 ? 7.764 -10.743 2.280 1.00 98.25 206 VAL A C 1
ATOM 1662 O O . VAL A 1 206 ? 7.186 -10.259 3.249 1.00 98.25 206 VAL A O 1
ATOM 1665 N N . CYS A 1 207 ? 7.661 -12.039 1.968 1.00 98.19 207 CYS A N 1
ATOM 1666 C CA . CYS A 1 207 ? 6.833 -12.986 2.718 1.00 98.19 207 CYS A CA 1
ATOM 1667 C C . CYS A 1 207 ? 7.229 -13.043 4.202 1.00 98.19 207 CYS A C 1
ATOM 1669 O O . CYS A 1 207 ? 6.370 -13.010 5.083 1.00 98.19 207 CYS A O 1
ATOM 1671 N N . GLN A 1 208 ? 8.533 -13.096 4.496 1.00 97.75 208 GLN A N 1
ATOM 1672 C CA . GLN A 1 208 ? 9.040 -13.077 5.871 1.00 97.75 208 GLN A CA 1
ATOM 1673 C C . GLN A 1 208 ? 8.744 -11.753 6.587 1.00 97.75 208 GLN A C 1
ATOM 1675 O O . GLN A 1 208 ? 8.352 -11.777 7.756 1.00 97.75 208 GLN A O 1
ATOM 1680 N N . ALA A 1 209 ? 8.885 -10.620 5.897 1.00 97.75 209 ALA A N 1
ATOM 1681 C CA . ALA A 1 209 ? 8.603 -9.299 6.447 1.00 97.75 209 ALA A CA 1
ATOM 1682 C C . ALA A 1 209 ? 7.117 -9.129 6.778 1.00 97.75 209 ALA A C 1
ATOM 1684 O O . ALA A 1 209 ? 6.787 -8.700 7.882 1.00 97.75 209 ALA A O 1
ATOM 1685 N N . VAL A 1 210 ? 6.222 -9.537 5.872 1.00 97.75 210 VAL A N 1
ATOM 1686 C CA . VAL A 1 210 ? 4.770 -9.530 6.108 1.00 97.75 210 VAL A CA 1
ATOM 1687 C C . VAL A 1 210 ? 4.419 -10.461 7.265 1.00 97.75 210 VAL A C 1
ATOM 1689 O O . VAL A 1 210 ? 3.711 -10.046 8.176 1.00 97.75 210 VAL A O 1
ATOM 1692 N N . LYS A 1 211 ? 4.985 -11.674 7.314 1.00 97.12 211 LYS A N 1
ATOM 1693 C CA . LYS A 1 211 ? 4.784 -12.597 8.441 1.00 97.12 211 LYS A CA 1
ATOM 1694 C C . LYS A 1 211 ? 5.208 -11.992 9.778 1.00 97.12 211 LYS A C 1
ATOM 1696 O O . LYS A 1 211 ? 4.472 -12.089 10.759 1.00 97.12 211 LYS A O 1
ATOM 1701 N N . GLY A 1 212 ? 6.380 -11.359 9.821 1.00 95.62 212 GLY A N 1
ATOM 1702 C CA . GLY A 1 212 ? 6.851 -10.631 10.998 1.00 95.62 212 GLY A CA 1
ATOM 1703 C C . GLY A 1 212 ? 5.949 -9.446 11.344 1.00 95.62 212 GLY A C 1
ATOM 1704 O O . GLY A 1 212 ? 5.722 -9.168 12.520 1.00 95.62 212 GLY A O 1
ATOM 1705 N N . PHE A 1 213 ? 5.381 -8.787 10.332 1.00 96.25 213 PHE A N 1
ATOM 1706 C CA . PHE A 1 213 ? 4.451 -7.690 10.539 1.00 96.25 213 PHE A CA 1
ATOM 1707 C C . PHE A 1 213 ? 3.158 -8.165 11.208 1.00 96.25 213 PHE A C 1
ATOM 1709 O O . PHE A 1 213 ? 2.753 -7.615 12.232 1.00 96.25 213 PHE A O 1
ATOM 1716 N N . LEU A 1 214 ? 2.552 -9.221 10.658 1.00 95.94 214 LEU A N 1
ATOM 1717 C CA . LEU A 1 214 ? 1.320 -9.832 11.158 1.00 95.94 214 LEU A CA 1
ATOM 1718 C C . LEU A 1 214 ? 1.475 -10.355 12.590 1.00 95.94 214 LEU A C 1
ATOM 1720 O O . LEU A 1 214 ? 0.564 -10.207 13.395 1.00 95.94 214 LEU A O 1
ATOM 1724 N N . ALA A 1 215 ? 2.642 -10.906 12.934 1.00 95.12 215 ALA A N 1
ATOM 1725 C CA . ALA A 1 215 ? 2.904 -11.452 14.265 1.00 95.12 215 ALA A CA 1
ATOM 1726 C C . ALA A 1 215 ? 2.860 -10.412 15.403 1.00 95.12 215 ALA A C 1
ATOM 1728 O O . ALA A 1 215 ? 2.697 -10.807 16.555 1.00 95.12 215 ALA A O 1
ATOM 1729 N N . ASN A 1 216 ? 3.004 -9.114 15.104 1.00 94.38 216 ASN A N 1
ATOM 1730 C CA . ASN A 1 216 ? 2.918 -8.053 16.116 1.00 94.38 216 ASN A CA 1
ATOM 1731 C C . ASN A 1 216 ? 1.556 -7.334 16.123 1.00 94.38 216 ASN A C 1
ATOM 1733 O O . ASN A 1 216 ? 1.371 -6.411 16.915 1.00 94.38 216 ASN A O 1
ATOM 1737 N N . LEU A 1 217 ? 0.624 -7.706 15.240 1.00 94.00 217 LEU A N 1
ATOM 1738 C CA . LEU A 1 217 ? -0.737 -7.169 15.256 1.00 94.00 217 LEU A CA 1
ATOM 1739 C C . LEU A 1 217 ? -1.565 -7.820 16.373 1.00 94.00 217 LEU A C 1
ATOM 1741 O O . LEU A 1 217 ? -1.354 -8.976 16.743 1.00 94.00 217 LEU A O 1
ATOM 1745 N N . GLY A 1 218 ? -2.507 -7.062 16.929 1.00 92.38 218 GLY A N 1
ATOM 1746 C CA . GLY A 1 218 ? -3.468 -7.544 17.914 1.00 92.38 218 GLY A CA 1
ATOM 1747 C C . GLY A 1 218 ? -4.570 -8.403 17.287 1.00 92.38 218 GLY A C 1
ATOM 1748 O O . GLY A 1 218 ? -4.813 -8.362 16.085 1.00 92.38 218 GLY A O 1
ATOM 1749 N N . SER A 1 219 ? -5.302 -9.149 18.119 1.00 91.44 219 SER A N 1
ATOM 1750 C CA . SER A 1 219 ? -6.392 -10.038 17.671 1.00 91.44 219 SER A CA 1
ATOM 1751 C C . SER A 1 219 ? -7.549 -9.317 16.973 1.00 91.44 219 SER A C 1
ATOM 1753 O O . SER A 1 219 ? -8.277 -9.928 16.204 1.00 91.44 219 SER A O 1
ATOM 1755 N N . ASN A 1 220 ? -7.731 -8.027 17.259 1.00 91.56 220 ASN A N 1
ATOM 1756 C CA . ASN A 1 220 ? -8.811 -7.208 16.703 1.00 91.56 220 ASN A CA 1
ATOM 1757 C C . ASN A 1 220 ? -8.353 -6.362 15.506 1.00 91.56 220 ASN A C 1
ATOM 1759 O O . ASN A 1 220 ? -9.150 -5.595 14.964 1.00 91.56 220 ASN A O 1
ATOM 1763 N N . ASP A 1 221 ? -7.076 -6.457 15.133 1.00 94.38 221 ASP A N 1
ATOM 1764 C CA . ASP A 1 221 ? -6.563 -5.784 13.950 1.00 94.38 221 ASP A CA 1
ATOM 1765 C C . ASP A 1 221 ? -7.003 -6.551 12.705 1.00 94.38 221 ASP A C 1
ATOM 1767 O O . ASP A 1 221 ? -7.105 -7.780 12.709 1.00 94.38 221 ASP A O 1
ATOM 1771 N N . LEU A 1 222 ? -7.267 -5.812 11.638 1.00 94.94 222 LEU A N 1
ATOM 1772 C CA . LEU A 1 222 ? -7.732 -6.340 10.367 1.00 94.94 222 LEU A CA 1
ATOM 1773 C C . LEU A 1 222 ? -6.634 -6.220 9.331 1.00 94.94 222 LEU A C 1
ATOM 1775 O O . LEU A 1 222 ? -5.898 -5.232 9.301 1.00 94.94 222 LEU A O 1
ATOM 1779 N N . VAL A 1 223 ? -6.547 -7.212 8.458 1.00 96.81 223 VAL A N 1
ATOM 1780 C CA . VAL A 1 223 ? -5.532 -7.274 7.417 1.00 96.81 223 VAL A CA 1
ATOM 1781 C C . VAL A 1 223 ? -6.134 -7.701 6.091 1.00 96.81 223 VAL A C 1
ATOM 1783 O O . VAL A 1 223 ? -7.084 -8.480 6.043 1.00 96.81 223 VAL A O 1
ATOM 1786 N N . LEU A 1 224 ? -5.560 -7.184 5.011 1.00 96.81 224 LEU A N 1
ATOM 1787 C CA . LEU A 1 224 ? -5.857 -7.612 3.653 1.00 96.81 224 LEU A CA 1
ATOM 1788 C C . LEU A 1 224 ? -4.579 -7.573 2.817 1.00 96.81 224 LEU A C 1
ATOM 1790 O O . LEU A 1 224 ? -3.769 -6.652 2.940 1.00 96.81 224 LEU A O 1
ATOM 1794 N N . GLY A 1 225 ? -4.400 -8.581 1.970 1.00 97.69 225 GLY A N 1
ATOM 1795 C CA . GLY A 1 225 ? -3.324 -8.627 0.988 1.00 97.69 225 GLY A CA 1
ATOM 1796 C C . GLY A 1 225 ? -3.870 -8.437 -0.418 1.00 97.69 225 GLY A C 1
ATOM 1797 O O . GLY A 1 225 ? -4.828 -9.087 -0.819 1.00 97.69 225 GLY A O 1
ATOM 1798 N N . ILE A 1 226 ? -3.234 -7.566 -1.181 1.00 97.88 226 ILE A N 1
ATOM 1799 C CA . ILE A 1 226 ? -3.387 -7.422 -2.620 1.00 97.88 226 ILE A CA 1
ATOM 1800 C C . ILE A 1 226 ? -2.031 -7.743 -3.222 1.00 97.88 226 ILE A C 1
ATOM 1802 O O . ILE A 1 226 ? -1.024 -7.137 -2.858 1.00 97.88 226 ILE A O 1
ATOM 1806 N N . ILE A 1 227 ? -2.009 -8.682 -4.153 1.00 98.19 227 ILE A N 1
ATOM 1807 C CA . ILE A 1 227 ? -0.850 -8.932 -5.005 1.00 98.19 227 ILE A CA 1
ATOM 1808 C C . ILE A 1 227 ? -1.114 -8.320 -6.372 1.00 98.19 227 ILE A C 1
ATOM 1810 O O . ILE A 1 227 ? -2.262 -8.265 -6.828 1.00 98.19 227 ILE A O 1
ATOM 1814 N N . PHE A 1 228 ? -0.065 -7.826 -7.017 1.00 98.44 228 PHE A N 1
ATOM 1815 C CA . PHE A 1 228 ? -0.213 -7.253 -8.343 1.00 98.44 228 PHE A CA 1
ATOM 1816 C C . PHE A 1 228 ? 0.985 -7.498 -9.252 1.00 98.44 228 PHE A C 1
ATOM 1818 O O . PHE A 1 228 ? 2.134 -7.427 -8.832 1.00 98.44 228 PHE A O 1
ATOM 1825 N N . ASN A 1 229 ? 0.679 -7.749 -10.516 1.00 97.12 229 ASN A N 1
ATOM 1826 C CA . ASN A 1 229 ? 1.592 -7.702 -11.652 1.00 97.12 229 ASN A CA 1
ATOM 1827 C C . ASN A 1 229 ? 0.907 -6.867 -12.752 1.00 97.12 229 ASN A C 1
ATOM 1829 O O . ASN A 1 229 ? 0.585 -5.710 -12.509 1.00 97.12 229 ASN A O 1
ATOM 1833 N N . GLU A 1 230 ? 0.605 -7.435 -13.923 1.00 96.00 230 GLU A N 1
ATOM 1834 C CA . GLU A 1 230 ? -0.306 -6.855 -14.923 1.00 96.00 230 GLU A CA 1
ATOM 1835 C C . GLU A 1 230 ? -1.774 -6.847 -14.475 1.00 96.00 230 GLU A C 1
ATOM 1837 O O . GLU A 1 230 ? -2.616 -6.161 -15.060 1.00 96.00 230 GLU A O 1
ATOM 1842 N N . GLN A 1 231 ? -2.093 -7.653 -13.465 1.00 96.19 231 GLN A N 1
ATOM 1843 C CA . GLN A 1 231 ? -3.415 -7.791 -12.882 1.00 96.19 231 GLN A CA 1
ATOM 1844 C C . GLN A 1 231 ? -3.347 -7.490 -11.389 1.00 96.19 231 GLN A C 1
ATOM 1846 O O . GLN A 1 231 ? -2.319 -7.678 -10.745 1.00 96.19 231 GLN A O 1
ATOM 1851 N N . VAL A 1 232 ? -4.465 -7.025 -10.839 1.00 96.94 232 VAL A N 1
ATOM 1852 C CA . VAL A 1 232 ? -4.620 -6.765 -9.408 1.00 96.94 232 VAL A CA 1
ATOM 1853 C C . VAL A 1 232 ? -5.494 -7.864 -8.831 1.00 96.94 232 VAL A C 1
ATOM 1855 O O . VAL A 1 232 ? -6.632 -8.037 -9.273 1.00 96.94 232 VAL A O 1
ATOM 1858 N N . GLN A 1 233 ? -4.981 -8.586 -7.840 1.00 96.56 233 GLN A N 1
ATOM 1859 C CA . GLN A 1 233 ? -5.710 -9.658 -7.180 1.00 96.56 233 GLN A CA 1
ATOM 1860 C C . GLN A 1 233 ? -5.739 -9.444 -5.670 1.00 96.56 233 GLN A C 1
ATOM 1862 O O . GLN A 1 233 ? -4.709 -9.281 -5.021 1.00 96.56 233 GLN A O 1
ATOM 1867 N N . VAL A 1 234 ? -6.946 -9.485 -5.112 1.00 95.12 234 VAL A N 1
ATOM 1868 C CA . VAL A 1 234 ? -7.173 -9.521 -3.666 1.00 95.12 234 VAL A CA 1
ATOM 1869 C C . VAL A 1 234 ? -6.982 -10.960 -3.191 1.00 95.12 234 VAL A C 1
ATOM 1871 O O . VAL A 1 234 ? -7.536 -11.879 -3.788 1.00 95.12 234 VAL A O 1
ATOM 1874 N N . LEU A 1 235 ? -6.194 -11.155 -2.139 1.00 93.25 235 LEU A N 1
ATOM 1875 C CA . LEU A 1 235 ? -5.998 -12.446 -1.490 1.00 93.25 235 LEU A CA 1
ATOM 1876 C C . LEU A 1 235 ? -7.085 -12.647 -0.433 1.00 93.25 235 LEU A C 1
ATOM 1878 O O . LEU A 1 235 ? -7.102 -11.936 0.570 1.00 93.25 235 LEU A O 1
ATOM 1882 N N . GLN A 1 236 ? -7.993 -13.593 -0.671 1.00 85.25 236 GLN A N 1
ATOM 1883 C CA . GLN A 1 236 ? -9.040 -13.980 0.280 1.00 85.25 236 GLN A CA 1
ATOM 1884 C C . GLN A 1 236 ? -8.807 -15.411 0.778 1.00 85.25 236 GLN A C 1
ATOM 1886 O O . GLN A 1 236 ? -8.333 -16.258 0.014 1.00 85.25 236 GLN A O 1
ATOM 1891 N N . ALA A 1 237 ? -9.207 -15.737 2.014 1.00 70.75 237 ALA A N 1
ATOM 1892 C CA . ALA A 1 237 ? -9.106 -17.088 2.588 1.00 70.75 237 ALA A CA 1
ATOM 1893 C C . ALA A 1 237 ? -9.614 -18.214 1.666 1.00 70.75 237 ALA A C 1
ATOM 1895 O O . ALA A 1 237 ? -9.064 -19.316 1.667 1.00 70.75 237 ALA A O 1
ATOM 1896 N N . ASN A 1 238 ? -10.640 -17.943 0.856 1.00 65.62 238 ASN A N 1
ATOM 1897 C CA . ASN A 1 238 ? -11.293 -18.951 0.020 1.00 65.62 238 ASN A CA 1
ATOM 1898 C C . ASN A 1 238 ? -10.567 -19.241 -1.310 1.00 65.62 238 ASN A C 1
ATOM 1900 O O . ASN A 1 238 ? -10.924 -20.195 -2.000 1.00 65.62 238 ASN A O 1
ATOM 1904 N N . ASP A 1 239 ? -9.539 -18.471 -1.683 1.00 63.50 239 ASP A N 1
ATOM 1905 C CA . ASP A 1 239 ? -8.881 -18.608 -2.993 1.00 63.50 239 ASP A CA 1
ATOM 1906 C C . ASP A 1 239 ? -7.877 -19.772 -3.084 1.00 63.50 239 ASP A C 1
ATOM 1908 O O . ASP A 1 239 ? -7.425 -20.112 -4.182 1.00 63.50 239 ASP A O 1
ATOM 1912 N N . ASN A 1 240 ? -7.576 -20.451 -1.969 1.00 51.88 240 ASN A N 1
ATOM 1913 C CA . ASN A 1 240 ? -6.604 -21.555 -1.915 1.00 51.88 240 ASN A CA 1
ATOM 1914 C C . ASN A 1 240 ? -6.921 -22.716 -2.879 1.00 51.88 240 ASN A C 1
ATOM 1916 O O . ASN A 1 240 ? -6.019 -23.455 -3.263 1.00 51.88 240 ASN A O 1
ATOM 1920 N N . GLN A 1 241 ? -8.173 -22.870 -3.322 1.00 48.78 241 GLN A N 1
ATOM 1921 C CA . GLN A 1 241 ? -8.553 -23.938 -4.254 1.00 48.78 241 GLN A CA 1
ATOM 1922 C C . GLN A 1 241 ? -8.168 -23.655 -5.716 1.00 48.78 241 GLN A C 1
ATOM 1924 O O . GLN A 1 241 ? -7.926 -24.596 -6.469 1.00 48.78 241 GLN A O 1
ATOM 1929 N N . LYS A 1 242 ? -8.056 -22.385 -6.132 1.00 52.03 242 LYS A N 1
ATOM 1930 C CA . LYS A 1 242 ? -7.757 -22.038 -7.537 1.00 52.03 242 LYS A CA 1
ATOM 1931 C C . LYS A 1 242 ? -6.277 -22.185 -7.887 1.00 52.03 242 LYS A C 1
ATOM 1933 O O . LYS A 1 242 ? -5.943 -22.509 -9.023 1.00 52.03 242 LYS A O 1
ATOM 1938 N N . TYR A 1 243 ? -5.389 -21.969 -6.919 1.00 50.56 243 TYR A N 1
ATOM 1939 C CA . TYR A 1 243 ? -3.943 -22.033 -7.146 1.00 50.56 243 TYR A CA 1
ATOM 1940 C C . TYR A 1 243 ? -3.418 -23.461 -7.290 1.00 50.56 243 TYR A C 1
ATOM 1942 O O . TYR A 1 243 ? -2.521 -23.693 -8.095 1.00 50.56 243 TYR A O 1
ATOM 1950 N N . ILE A 1 244 ? -4.007 -24.422 -6.573 1.00 49.78 244 ILE A N 1
ATOM 1951 C CA . ILE A 1 244 ? -3.596 -25.831 -6.643 1.00 49.78 244 ILE A CA 1
ATOM 1952 C C . ILE A 1 244 ? -3.974 -26.438 -8.006 1.00 49.78 244 ILE A C 1
ATOM 1954 O O . ILE A 1 244 ? -3.163 -27.131 -8.610 1.00 49.78 244 ILE A O 1
ATOM 1958 N N . GLN A 1 245 ? -5.143 -26.098 -8.563 1.00 42.97 245 GLN A N 1
ATOM 1959 C CA . GLN A 1 245 ? -5.572 -26.617 -9.872 1.00 42.97 245 GLN A CA 1
ATOM 1960 C C . GLN A 1 245 ? -4.723 -26.122 -11.052 1.00 42.97 245 GLN A C 1
ATOM 1962 O O . GLN A 1 245 ? -4.523 -26.867 -12.006 1.00 42.97 245 GLN A O 1
ATOM 1967 N N . ASN A 1 246 ? -4.171 -24.907 -10.998 1.00 46.22 246 ASN A N 1
ATOM 1968 C CA . ASN A 1 246 ? -3.314 -24.403 -12.079 1.00 46.22 246 ASN A CA 1
ATOM 1969 C C . ASN A 1 246 ? -1.879 -24.963 -12.038 1.00 46.22 246 ASN A C 1
ATOM 1971 O O . ASN A 1 246 ? -1.152 -24.818 -13.020 1.00 46.22 246 ASN A O 1
ATOM 1975 N N . GLN A 1 247 ? -1.459 -25.606 -10.941 1.00 48.47 247 GLN A N 1
ATOM 1976 C CA . GLN A 1 247 ? -0.147 -26.262 -10.857 1.00 48.47 247 GLN A CA 1
ATOM 1977 C C . GLN A 1 247 ? -0.137 -27.668 -11.478 1.00 48.47 247 GLN A C 1
ATOM 1979 O O . GLN A 1 247 ? 0.915 -28.118 -11.922 1.00 48.47 247 GLN A O 1
ATOM 1984 N N . GLU A 1 248 ? -1.289 -28.336 -11.585 1.00 46.09 248 GLU A N 1
ATOM 1985 C CA . GLU A 1 248 ? -1.388 -29.672 -12.196 1.00 46.09 248 GLU A CA 1
ATOM 1986 C C . GLU A 1 248 ? -1.528 -29.637 -13.730 1.00 46.09 248 GLU A C 1
ATOM 1988 O O . GLU A 1 248 ? -1.292 -30.644 -14.389 1.00 46.09 248 GLU A O 1
ATOM 1993 N N . ILE A 1 249 ? -1.851 -28.483 -14.326 1.00 44.38 249 ILE A N 1
ATOM 1994 C CA . ILE A 1 249 ? -2.091 -28.363 -15.780 1.00 44.38 249 ILE A CA 1
ATOM 1995 C C . ILE A 1 249 ? -0.789 -28.114 -16.578 1.00 44.38 249 ILE A C 1
ATOM 1997 O O . ILE A 1 249 ? -0.780 -28.261 -17.794 1.00 44.38 249 ILE A O 1
ATOM 2001 N N . ASN A 1 250 ? 0.334 -27.812 -15.912 1.00 41.72 250 ASN A N 1
ATOM 2002 C CA . ASN A 1 250 ? 1.648 -27.595 -16.547 1.00 41.72 250 ASN A CA 1
ATOM 2003 C C . ASN A 1 250 ? 2.651 -28.739 -16.299 1.00 41.72 250 ASN A C 1
ATOM 2005 O O . ASN A 1 250 ? 3.861 -28.513 -16.285 1.00 41.72 250 ASN A O 1
ATOM 2009 N N . GLN A 1 251 ? 2.174 -29.969 -16.093 1.00 40.94 251 GLN A N 1
ATOM 2010 C CA . GLN A 1 251 ? 3.012 -31.155 -16.275 1.00 40.94 251 GLN A CA 1
ATOM 2011 C C . GLN A 1 251 ? 2.739 -31.713 -17.672 1.00 40.94 251 GLN A C 1
ATOM 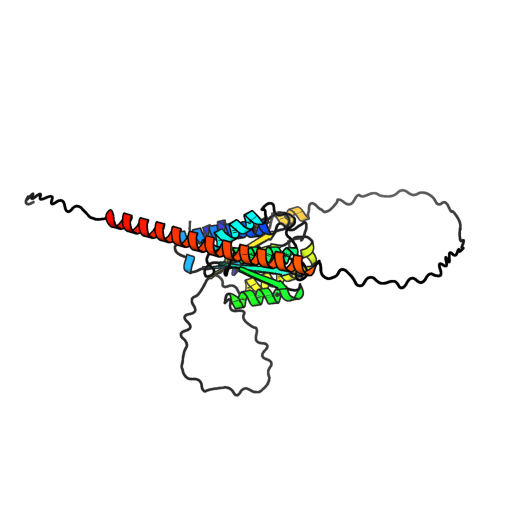2013 O O . GLN A 1 251 ? 1.720 -32.362 -17.901 1.00 40.94 251 GLN A O 1
ATOM 2018 N N . ASP A 1 252 ? 3.639 -31.404 -18.608 1.00 39.28 252 ASP A N 1
ATOM 2019 C CA . ASP A 1 252 ? 3.664 -32.014 -19.937 1.00 39.28 252 ASP A CA 1
ATOM 2020 C C . ASP A 1 252 ? 3.614 -33.547 -19.802 1.00 39.28 252 ASP A C 1
ATOM 2022 O O . ASP A 1 252 ? 4.418 -34.121 -19.055 1.00 39.28 252 ASP A O 1
ATOM 2026 N N . PRO A 1 253 ? 2.718 -34.244 -20.522 1.00 42.75 253 PRO A N 1
ATOM 2027 C CA . PRO A 1 253 ? 2.785 -35.690 -20.624 1.00 42.75 253 PRO A CA 1
ATOM 2028 C C . PRO A 1 253 ? 4.094 -36.062 -21.323 1.00 42.75 253 PRO A C 1
ATOM 2030 O O . PRO A 1 253 ? 4.303 -35.725 -22.490 1.00 42.75 253 PRO A O 1
ATOM 2033 N N . GLN A 1 254 ? 4.977 -36.760 -20.605 1.00 42.19 254 GLN A N 1
ATOM 2034 C CA . GLN A 1 254 ? 6.151 -37.398 -21.190 1.00 42.19 254 GLN A CA 1
ATOM 2035 C C . GLN A 1 254 ? 5.712 -38.270 -22.370 1.00 42.19 254 GLN A C 1
ATOM 2037 O O . GLN A 1 254 ? 4.906 -39.187 -22.224 1.00 42.19 254 GLN A O 1
ATOM 2042 N N . SER A 1 255 ? 6.248 -37.962 -23.546 1.00 42.19 255 SER A N 1
ATOM 2043 C CA . SER A 1 255 ? 6.158 -38.809 -24.723 1.00 42.19 255 SER A CA 1
ATOM 2044 C C . SER A 1 255 ? 7.015 -40.054 -24.511 1.00 42.19 255 SER A C 1
ATOM 2046 O O . SER A 1 255 ? 8.246 -39.975 -24.513 1.00 42.19 255 SER A O 1
ATOM 2048 N N . ASP A 1 256 ? 6.351 -41.196 -24.368 1.00 44.69 256 ASP A N 1
ATOM 2049 C CA . ASP A 1 256 ? 6.932 -42.501 -24.645 1.00 44.69 256 ASP A CA 1
ATOM 2050 C C . ASP A 1 256 ? 7.316 -42.572 -26.130 1.00 44.69 256 ASP A C 1
ATOM 2052 O O . ASP A 1 256 ? 6.465 -42.483 -27.018 1.00 44.69 256 ASP A O 1
ATOM 2056 N N . SER A 1 257 ? 8.601 -42.766 -26.413 1.00 44.78 257 SER A N 1
ATOM 2057 C CA . SER A 1 257 ? 9.049 -43.266 -27.711 1.00 44.78 257 SER A CA 1
ATOM 2058 C C . SER A 1 257 ? 10.238 -44.199 -27.516 1.00 44.78 257 SER A C 1
ATOM 2060 O O . SER A 1 257 ? 11.369 -43.766 -27.292 1.00 44.78 257 SER A O 1
ATOM 2062 N N . GLU A 1 258 ? 9.940 -45.494 -27.589 1.00 44.94 258 GLU A N 1
ATOM 2063 C CA . GLU A 1 258 ? 10.898 -46.584 -27.720 1.00 44.94 258 GLU A CA 1
ATOM 2064 C C . GLU A 1 258 ? 11.537 -46.601 -29.122 1.00 44.94 258 GLU A C 1
ATOM 2066 O O . GLU A 1 258 ? 10.852 -46.507 -30.136 1.00 44.94 258 GLU A O 1
ATOM 2071 N N . ASN A 1 259 ? 12.863 -46.774 -29.123 1.00 41.12 259 ASN A N 1
ATOM 2072 C CA . ASN A 1 259 ? 13.713 -47.559 -30.030 1.00 41.12 259 ASN A CA 1
ATOM 2073 C C . ASN A 1 259 ? 13.373 -47.687 -31.528 1.00 41.12 259 ASN A C 1
ATOM 2075 O O . ASN A 1 259 ? 12.435 -48.387 -31.901 1.00 41.12 259 ASN A O 1
ATOM 2079 N N . GLN A 1 260 ? 14.349 -47.308 -32.370 1.00 37.31 260 GLN A N 1
ATOM 2080 C CA . GLN A 1 260 ? 14.978 -48.248 -33.313 1.00 37.31 260 GLN A CA 1
ATOM 2081 C C . GLN A 1 260 ? 16.388 -47.800 -33.755 1.00 37.31 260 GLN A C 1
ATOM 2083 O O . GLN A 1 260 ? 16.644 -46.628 -34.008 1.00 37.31 260 GLN A O 1
ATOM 2088 N N . ASN A 1 261 ? 17.288 -48.789 -33.798 1.00 40.84 261 ASN A N 1
ATOM 2089 C CA . ASN A 1 261 ? 18.656 -48.776 -34.325 1.00 40.84 261 ASN A CA 1
ATOM 2090 C C . ASN A 1 261 ? 18.727 -48.322 -35.794 1.00 40.84 261 ASN A C 1
ATOM 2092 O O . ASN A 1 261 ? 17.869 -48.733 -36.565 1.00 40.84 261 ASN A O 1
ATOM 2096 N N . GLU A 1 262 ? 19.821 -47.660 -36.201 1.00 38.72 262 GLU A N 1
ATOM 2097 C CA . GLU A 1 262 ? 20.789 -48.197 -37.182 1.00 38.72 262 GLU A CA 1
ATOM 2098 C C . GLU A 1 262 ? 21.999 -47.262 -37.444 1.00 38.72 262 GLU A C 1
ATOM 2100 O O . GLU A 1 262 ? 21.856 -46.064 -37.645 1.00 38.72 262 GLU A O 1
ATOM 2105 N N . GLN A 1 263 ? 23.179 -47.899 -37.474 1.00 37.94 263 GLN A N 1
ATOM 2106 C CA . GLN A 1 263 ? 24.328 -47.705 -38.382 1.00 37.94 263 GLN A CA 1
ATOM 2107 C C . GLN A 1 263 ? 25.194 -46.423 -38.346 1.00 37.94 263 GLN A C 1
ATOM 2109 O O . GLN A 1 263 ? 24.920 -45.406 -38.968 1.00 37.94 263 GLN A O 1
ATOM 2114 N N . ILE A 1 264 ? 26.343 -46.592 -37.676 1.00 41.69 264 ILE A N 1
ATOM 2115 C CA . ILE A 1 264 ? 27.734 -46.382 -38.139 1.00 41.69 264 ILE A CA 1
ATOM 2116 C C . ILE A 1 264 ? 27.888 -45.791 -39.554 1.00 41.69 264 ILE A C 1
ATOM 2118 O O . ILE A 1 264 ? 27.535 -46.461 -40.520 1.00 41.69 264 ILE A O 1
ATOM 2122 N N . LEU A 1 265 ? 28.581 -44.650 -39.660 1.00 38.47 265 LEU A N 1
ATOM 2123 C CA . LEU A 1 265 ? 29.585 -44.376 -40.699 1.00 38.47 265 LEU A CA 1
ATOM 2124 C C . LEU A 1 265 ? 30.601 -43.339 -40.188 1.00 38.47 265 LEU A C 1
ATOM 2126 O O . LEU A 1 265 ? 30.229 -42.261 -39.725 1.00 38.47 265 LEU A O 1
ATOM 2130 N N . ASP A 1 266 ? 31.873 -43.728 -40.272 1.00 44.44 266 ASP A N 1
ATOM 2131 C CA . ASP A 1 266 ? 33.082 -42.926 -40.091 1.00 44.44 266 ASP A CA 1
ATOM 2132 C C . ASP A 1 266 ? 33.101 -41.691 -41.000 1.00 44.44 266 ASP A C 1
ATOM 2134 O O . ASP A 1 266 ? 32.715 -41.792 -42.164 1.00 44.44 266 ASP A O 1
ATOM 2138 N N . TYR A 1 267 ? 33.645 -40.573 -40.509 1.00 40.09 267 TYR A N 1
ATOM 2139 C CA . TYR A 1 267 ? 34.468 -39.685 -41.334 1.00 40.09 267 TYR A CA 1
ATOM 2140 C C . TYR A 1 267 ? 35.529 -38.968 -40.494 1.00 40.09 267 TYR A C 1
ATOM 2142 O O . TYR A 1 267 ? 35.272 -38.455 -39.404 1.00 40.09 267 TYR A O 1
ATOM 2150 N N . ASP A 1 268 ? 36.719 -38.999 -41.074 1.00 38.50 268 ASP A N 1
ATOM 2151 C CA . ASP A 1 268 ? 38.020 -38.550 -40.616 1.00 38.50 268 ASP A CA 1
ATOM 2152 C C . ASP A 1 268 ? 38.166 -37.021 -40.474 1.00 38.50 268 ASP A C 1
ATOM 2154 O O . ASP A 1 268 ? 37.550 -36.240 -41.196 1.00 38.50 268 ASP A O 1
ATOM 2158 N N . ASP A 1 269 ? 39.028 -36.648 -39.523 1.00 42.81 269 ASP A N 1
ATOM 2159 C CA . ASP A 1 269 ? 40.235 -35.828 -39.718 1.00 42.81 269 ASP A CA 1
ATOM 2160 C C . ASP A 1 269 ? 40.120 -34.533 -40.546 1.00 42.81 269 ASP A C 1
ATOM 2162 O O . ASP A 1 269 ? 40.018 -34.577 -41.764 1.00 42.81 269 ASP A O 1
ATOM 2166 N N . PHE A 1 270 ? 40.247 -33.376 -39.881 1.00 43.06 270 PHE A N 1
ATOM 2167 C CA . PHE A 1 270 ? 40.940 -32.196 -40.422 1.00 43.06 270 PHE A CA 1
ATOM 2168 C C . PHE A 1 270 ? 41.398 -31.279 -39.273 1.00 43.06 270 PHE A C 1
ATOM 2170 O O . PHE A 1 270 ? 40.601 -30.588 -38.632 1.00 43.06 270 PHE A O 1
ATOM 2177 N N . GLN A 1 271 ? 42.708 -31.296 -39.016 1.00 47.69 271 GLN A N 1
ATOM 2178 C CA . GLN A 1 271 ? 43.459 -30.142 -38.519 1.00 47.69 271 GLN A CA 1
ATOM 2179 C C . GLN A 1 271 ? 43.835 -29.234 -39.698 1.00 47.69 271 GLN A C 1
ATOM 2181 O O . GLN A 1 271 ? 43.980 -29.739 -40.803 1.00 47.69 271 GLN A O 1
ATOM 2186 N N . ASP A 1 272 ? 43.964 -27.930 -39.429 1.00 40.72 272 ASP A N 1
ATOM 2187 C CA . ASP A 1 272 ? 44.916 -26.938 -39.988 1.00 40.72 272 ASP A CA 1
ATOM 2188 C C . ASP A 1 272 ? 44.381 -25.550 -39.559 1.00 40.72 272 ASP A C 1
ATOM 2190 O O . ASP A 1 272 ? 43.200 -25.259 -39.742 1.00 40.72 272 ASP A O 1
ATOM 2194 N N . GLN A 1 273 ? 45.028 -24.790 -38.668 1.00 40.56 273 GLN A N 1
ATOM 2195 C CA . GLN A 1 273 ? 46.257 -23.981 -38.792 1.00 40.56 273 GLN A CA 1
ATOM 2196 C C . GLN A 1 273 ? 46.165 -22.764 -39.734 1.00 40.56 273 GLN A C 1
ATOM 2198 O O . GLN A 1 273 ? 45.520 -22.803 -40.773 1.00 40.56 273 GLN A O 1
ATOM 2203 N N . ASP A 1 274 ? 46.876 -21.719 -39.288 1.00 36.41 274 ASP A N 1
ATOM 2204 C CA . ASP A 1 274 ? 47.300 -20.475 -39.957 1.00 36.41 274 ASP A CA 1
ATOM 2205 C C . ASP A 1 274 ? 46.330 -19.277 -39.907 1.00 36.41 274 ASP A C 1
ATOM 2207 O O . ASP A 1 274 ? 45.173 -19.347 -40.306 1.00 36.41 274 ASP A O 1
ATOM 2211 N N . GLN A 1 275 ? 46.657 -18.243 -39.113 1.00 41.59 275 GLN A N 1
ATOM 2212 C CA . GLN A 1 275 ? 47.612 -17.136 -39.365 1.00 41.59 275 GLN A CA 1
ATOM 2213 C C . GLN A 1 275 ? 47.081 -16.155 -40.418 1.00 41.59 275 GLN A C 1
ATOM 2215 O O . GLN A 1 275 ? 46.822 -16.544 -41.546 1.00 41.59 275 GLN A O 1
ATOM 2220 N N . ASP A 1 276 ? 46.881 -14.896 -40.013 1.00 39.25 276 ASP A N 1
ATOM 2221 C CA . ASP A 1 276 ? 47.509 -13.734 -40.660 1.00 39.25 276 ASP A CA 1
ATOM 2222 C C . ASP A 1 276 ? 47.059 -12.414 -40.005 1.00 39.25 276 ASP A C 1
ATOM 2224 O O . ASP A 1 276 ? 45.880 -12.062 -39.936 1.00 39.25 276 ASP A O 1
ATOM 2228 N N . ASP A 1 277 ? 48.057 -11.746 -39.430 1.00 40.19 277 ASP A N 1
ATOM 2229 C CA . ASP A 1 277 ? 48.423 -10.339 -39.592 1.00 40.19 277 ASP A CA 1
ATOM 2230 C C . ASP A 1 277 ? 47.397 -9.366 -40.201 1.00 40.19 277 ASP A C 1
ATOM 2232 O O . ASP A 1 277 ? 46.953 -9.508 -41.336 1.00 40.19 277 ASP A O 1
ATOM 2236 N N . ASN A 1 278 ? 47.155 -8.261 -39.486 1.00 41.94 278 ASN A N 1
ATOM 2237 C CA . ASN A 1 278 ? 47.207 -6.929 -40.095 1.00 41.94 278 ASN A CA 1
ATOM 2238 C C . ASN A 1 278 ? 47.533 -5.865 -39.038 1.00 41.94 278 ASN A C 1
ATOM 2240 O O . ASN A 1 278 ? 46.700 -5.454 -38.227 1.00 41.94 278 ASN A O 1
ATOM 2244 N N . GLN A 1 279 ? 48.802 -5.460 -39.068 1.00 39.84 279 GLN A N 1
ATOM 2245 C CA . GLN A 1 279 ? 49.258 -4.123 -38.716 1.00 39.84 279 GLN A CA 1
ATOM 2246 C C . GLN A 1 279 ? 48.691 -3.145 -39.749 1.00 39.84 279 GLN A C 1
ATOM 2248 O O . GLN A 1 279 ? 48.848 -3.388 -40.937 1.00 39.84 279 GLN A O 1
ATOM 2253 N N . ASP A 1 280 ? 48.120 -2.031 -39.302 1.00 45.22 280 ASP A N 1
ATOM 2254 C CA . ASP A 1 280 ? 48.089 -0.810 -40.104 1.00 45.22 280 ASP A CA 1
ATOM 2255 C C . ASP A 1 280 ? 48.500 0.360 -39.212 1.00 45.22 280 ASP A C 1
ATOM 2257 O O . ASP A 1 280 ? 47.793 0.783 -38.291 1.00 45.22 280 ASP A O 1
ATOM 2261 N N . ASP A 1 281 ? 49.711 0.826 -39.502 1.00 40.75 281 ASP A N 1
ATOM 2262 C CA . ASP A 1 281 ? 50.276 2.105 -39.121 1.00 40.75 281 ASP A CA 1
ATOM 2263 C C . ASP A 1 281 ? 49.448 3.254 -39.716 1.00 40.75 281 ASP A C 1
ATOM 2265 O O . ASP A 1 281 ? 49.247 3.325 -40.926 1.00 40.75 281 ASP A O 1
ATOM 2269 N N . TYR A 1 282 ? 49.091 4.234 -38.886 1.00 42.53 282 TYR A N 1
ATOM 2270 C CA . TYR A 1 282 ? 48.996 5.625 -39.327 1.00 42.53 282 TYR A CA 1
ATOM 2271 C C . TYR A 1 282 ? 49.684 6.519 -38.296 1.00 42.53 282 TYR A C 1
ATOM 2273 O O . TYR A 1 282 ? 49.179 6.755 -37.196 1.00 42.53 282 TYR A O 1
ATOM 2281 N N . GLN A 1 283 ? 50.875 6.978 -38.676 1.00 40.59 283 GLN A N 1
ATOM 2282 C CA . GLN A 1 283 ? 51.571 8.107 -38.074 1.00 40.59 283 GLN A CA 1
ATOM 2283 C C . GLN A 1 283 ? 50.991 9.437 -38.575 1.00 40.59 283 GLN A C 1
ATOM 2285 O O . GLN A 1 283 ? 50.531 9.526 -39.710 1.00 40.59 283 GLN A O 1
ATOM 2290 N N . ASP A 1 284 ? 51.140 10.437 -37.702 1.00 41.41 284 ASP A N 1
ATOM 2291 C CA . ASP A 1 284 ? 51.285 11.878 -37.948 1.00 41.41 284 ASP A CA 1
ATOM 2292 C C . ASP A 1 284 ? 50.145 12.657 -38.627 1.00 41.41 284 ASP A C 1
ATOM 2294 O O . ASP A 1 284 ? 49.866 12.522 -39.811 1.00 41.41 284 ASP A O 1
ATOM 2298 N N . ASP A 1 285 ? 49.567 13.612 -37.886 1.00 37.31 285 ASP A N 1
ATOM 2299 C CA . ASP A 1 285 ? 50.060 14.991 -38.007 1.00 37.31 285 ASP A CA 1
ATOM 2300 C C . ASP A 1 285 ? 49.542 15.919 -36.892 1.00 37.31 285 ASP A C 1
ATOM 2302 O O . ASP A 1 285 ? 48.369 15.928 -36.512 1.00 37.31 285 ASP A O 1
ATOM 2306 N N . ASN A 1 286 ? 50.470 16.737 -36.394 1.00 46.41 286 ASN A N 1
ATOM 2307 C CA . ASN A 1 286 ? 50.259 17.909 -35.550 1.00 46.41 286 ASN A CA 1
ATOM 2308 C C . ASN A 1 286 ? 49.218 18.864 -36.143 1.00 46.41 286 ASN A C 1
ATOM 2310 O O . ASN A 1 286 ? 49.460 19.338 -37.247 1.00 46.41 286 ASN A O 1
ATOM 2314 N N . GLN A 1 287 ? 48.209 19.291 -35.367 1.00 39.41 287 GLN A N 1
ATOM 2315 C CA . GLN A 1 287 ? 47.687 20.672 -35.399 1.00 39.41 287 GLN A CA 1
ATOM 2316 C C . GLN A 1 287 ? 47.154 21.086 -34.016 1.00 39.41 287 GLN A C 1
ATOM 2318 O O . GLN A 1 287 ? 45.984 20.901 -33.687 1.00 39.41 287 GLN A O 1
ATOM 2323 N N . ASP A 1 288 ? 48.047 21.681 -33.223 1.00 49.16 288 ASP A N 1
ATOM 2324 C CA . ASP A 1 288 ? 47.724 22.682 -32.204 1.00 49.16 288 ASP A CA 1
ATOM 2325 C C . ASP A 1 288 ? 47.180 23.929 -32.920 1.00 49.16 288 ASP A C 1
ATOM 2327 O O . ASP A 1 288 ? 47.945 24.631 -33.578 1.00 49.16 288 ASP A O 1
ATOM 2331 N N . TYR A 1 289 ? 45.877 24.204 -32.813 1.00 39.94 289 TYR A N 1
ATOM 2332 C CA . TYR A 1 289 ? 45.302 25.527 -33.086 1.00 39.94 289 TYR A CA 1
ATOM 2333 C C . TYR A 1 289 ? 44.025 25.758 -32.259 1.00 39.94 289 TYR A C 1
ATOM 2335 O O . TYR A 1 289 ? 42.986 25.142 -32.487 1.00 39.94 289 TYR A O 1
ATOM 2343 N N . ASP A 1 290 ? 44.149 26.675 -31.298 1.00 49.41 290 ASP A N 1
ATOM 2344 C CA . ASP A 1 290 ? 43.167 27.653 -30.809 1.00 49.41 290 ASP A CA 1
ATOM 2345 C C . ASP A 1 290 ? 41.666 27.362 -31.018 1.00 49.41 290 ASP A C 1
ATOM 2347 O O . ASP A 1 290 ? 41.094 27.676 -32.064 1.00 49.41 290 ASP A O 1
ATOM 2351 N N . GLN A 1 291 ? 40.973 26.933 -29.953 1.00 41.62 291 GLN A N 1
ATOM 2352 C CA . GLN A 1 291 ? 39.520 27.130 -29.807 1.00 41.62 291 GLN A CA 1
ATOM 2353 C C . GLN A 1 291 ? 39.118 27.532 -28.379 1.00 41.62 291 GLN A C 1
ATOM 2355 O O . GLN A 1 291 ? 38.267 26.911 -27.749 1.00 41.62 291 GLN A O 1
ATOM 2360 N N . ASP A 1 292 ? 39.677 28.642 -27.897 1.00 43.31 292 ASP A N 1
ATOM 2361 C CA . ASP A 1 292 ? 39.171 29.380 -26.734 1.00 43.31 292 ASP A CA 1
ATOM 2362 C C . ASP A 1 292 ? 38.408 30.632 -27.189 1.00 43.31 292 ASP A C 1
ATOM 2364 O O . ASP A 1 292 ? 38.877 31.739 -26.999 1.00 43.31 292 ASP A O 1
ATOM 2368 N N . TYR A 1 293 ? 37.232 30.495 -27.812 1.00 48.03 293 TYR A N 1
ATOM 2369 C CA . TYR A 1 293 ? 36.247 31.592 -27.912 1.00 48.03 293 TYR A CA 1
ATOM 2370 C C . TYR A 1 293 ? 34.868 31.045 -28.314 1.00 48.03 293 TYR A C 1
ATOM 2372 O O . TYR A 1 293 ? 34.527 31.043 -29.492 1.00 48.03 293 TYR A O 1
ATOM 2380 N N . ASN A 1 294 ? 34.067 30.567 -27.344 1.00 48.06 294 ASN A N 1
ATOM 2381 C CA . ASN A 1 294 ? 32.584 30.605 -27.385 1.00 48.06 294 ASN A CA 1
ATOM 2382 C C . ASN A 1 294 ? 31.895 30.064 -26.102 1.00 48.06 294 ASN A C 1
ATOM 2384 O O . ASN A 1 294 ? 30.853 29.411 -26.169 1.00 48.06 294 ASN A O 1
ATOM 2388 N N . GLN A 1 295 ? 32.424 30.349 -24.904 1.00 46.50 295 GLN A N 1
ATOM 2389 C CA . GLN A 1 295 ? 31.787 29.938 -23.633 1.00 46.50 295 GLN A CA 1
ATOM 2390 C C . GLN A 1 295 ? 30.777 30.946 -23.038 1.00 46.50 295 GLN A C 1
ATOM 2392 O O . GLN A 1 295 ? 30.069 30.602 -22.091 1.00 46.50 295 GLN A O 1
ATOM 2397 N N . ASP A 1 296 ? 30.602 32.136 -23.625 1.00 51.25 296 ASP A N 1
ATOM 2398 C CA . ASP A 1 296 ? 29.768 33.200 -23.027 1.00 51.25 296 ASP A CA 1
ATOM 2399 C C . ASP A 1 296 ? 28.304 33.269 -23.510 1.00 51.25 296 ASP A C 1
ATOM 2401 O O . ASP A 1 296 ? 27.469 33.938 -22.897 1.00 51.25 296 ASP A O 1
ATOM 2405 N N . GLN A 1 297 ? 27.917 32.533 -24.558 1.00 46.34 297 GLN A N 1
ATOM 2406 C CA . GLN A 1 297 ? 26.525 32.542 -25.056 1.00 46.34 297 GLN A CA 1
ATOM 2407 C C . GLN A 1 297 ? 25.599 31.570 -24.285 1.00 46.34 297 GLN A C 1
ATOM 2409 O O . GLN A 1 297 ? 24.380 31.751 -24.247 1.00 46.34 297 GLN A O 1
ATOM 2414 N N . GLY A 1 298 ? 26.154 30.555 -23.606 1.00 45.75 298 GLY A N 1
ATOM 2415 C CA . GLY A 1 298 ? 25.382 29.529 -22.886 1.00 45.75 298 GLY A CA 1
ATOM 2416 C C . GLY A 1 298 ? 24.923 29.924 -21.473 1.00 45.75 298 GLY A C 1
ATOM 2417 O O . GLY A 1 298 ? 23.929 29.386 -20.969 1.00 45.75 298 GLY A O 1
ATOM 2418 N N . TYR A 1 299 ? 25.603 30.876 -20.827 1.00 51.41 299 TYR A N 1
ATOM 2419 C CA . TYR A 1 299 ? 25.283 31.305 -19.458 1.00 51.41 299 TYR A CA 1
ATOM 2420 C C . TYR A 1 299 ? 24.029 32.193 -19.392 1.00 51.41 299 TYR A C 1
ATOM 2422 O O . TYR A 1 299 ? 23.186 32.012 -18.505 1.00 51.41 299 TYR A O 1
ATOM 2430 N N . ASN A 1 300 ? 23.817 33.061 -20.385 1.00 53.00 300 ASN A N 1
ATOM 2431 C CA . ASN A 1 300 ? 22.654 33.957 -20.437 1.00 53.00 300 ASN A CA 1
ATOM 2432 C C . ASN A 1 300 ? 21.327 33.216 -20.717 1.00 53.00 300 ASN A C 1
ATOM 2434 O O . ASN A 1 300 ? 20.268 33.578 -20.189 1.00 53.00 300 ASN A O 1
ATOM 2438 N N . GLN A 1 301 ? 21.363 32.107 -21.465 1.00 57.44 301 GLN A N 1
ATOM 2439 C CA . GLN A 1 301 ? 20.173 31.279 -21.706 1.00 57.44 301 GLN A CA 1
ATOM 2440 C C . GLN A 1 301 ? 19.737 30.463 -20.478 1.00 57.44 301 GLN A C 1
ATOM 2442 O O . GLN A 1 301 ? 18.544 30.213 -20.288 1.00 57.44 301 GLN A O 1
ATOM 2447 N N . LYS A 1 302 ? 20.675 30.054 -19.614 1.00 60.84 302 LYS A N 1
ATOM 2448 C CA . LYS A 1 302 ? 20.340 29.328 -18.377 1.00 60.84 302 LYS A CA 1
ATOM 2449 C C . LYS A 1 302 ? 19.769 30.262 -17.303 1.00 60.84 302 LYS A C 1
ATOM 2451 O O . LYS A 1 302 ? 18.823 29.871 -16.616 1.00 60.84 302 LYS A O 1
ATOM 2456 N N . GLN A 1 303 ? 20.260 31.501 -17.204 1.00 64.81 303 GLN A N 1
ATOM 2457 C CA . GLN A 1 303 ? 19.727 32.489 -16.256 1.00 64.81 303 GLN A CA 1
ATOM 2458 C C . GLN A 1 303 ? 18.309 32.962 -16.622 1.00 64.81 303 GLN A C 1
ATOM 2460 O O . GLN A 1 303 ? 17.440 33.008 -15.748 1.00 64.81 303 GLN A O 1
ATOM 2465 N N . SER A 1 304 ? 18.022 33.212 -17.904 1.00 69.88 304 SER A N 1
ATOM 2466 C CA . SER A 1 304 ? 16.674 33.618 -18.350 1.00 69.88 304 SER A CA 1
ATOM 2467 C C . SER A 1 304 ? 15.612 32.531 -18.119 1.00 69.88 304 SER A C 1
ATOM 2469 O O . SER A 1 304 ? 14.508 32.824 -17.653 1.00 69.88 304 SER A O 1
ATOM 2471 N N . LYS A 1 305 ? 15.950 31.250 -18.331 1.00 74.06 305 LYS A N 1
ATOM 2472 C CA . LYS A 1 305 ? 15.049 30.123 -18.020 1.00 74.06 305 LYS A CA 1
ATOM 2473 C C . LYS A 1 305 ? 14.755 30.000 -16.519 1.00 74.06 305 LYS A C 1
ATOM 2475 O O . LYS A 1 305 ? 13.619 29.700 -16.144 1.00 74.06 305 LYS A O 1
ATOM 2480 N N . GLN A 1 306 ? 15.739 30.252 -15.651 1.00 75.25 306 GLN A N 1
ATOM 2481 C CA . GLN A 1 306 ? 15.520 30.246 -14.199 1.00 75.25 306 GLN A CA 1
ATOM 2482 C C . GLN A 1 306 ? 14.656 31.426 -13.733 1.00 75.25 306 GLN A C 1
ATOM 2484 O O . GLN A 1 306 ? 13.756 31.221 -12.914 1.00 75.25 306 GLN A O 1
ATOM 2489 N N . GLN A 1 307 ? 14.858 32.624 -14.287 1.00 78.31 307 GLN A N 1
ATOM 2490 C CA . GLN A 1 307 ? 14.039 33.799 -13.968 1.00 78.31 307 GLN A CA 1
ATOM 2491 C C . GLN A 1 307 ? 12.576 33.616 -14.400 1.00 78.31 307 GLN A C 1
ATOM 2493 O O . GLN A 1 307 ? 11.676 33.833 -13.587 1.00 78.31 307 GLN A O 1
ATOM 2498 N N . ASN A 1 308 ? 12.323 33.097 -15.607 1.00 82.44 308 ASN A N 1
ATOM 2499 C CA . ASN A 1 308 ? 10.960 32.803 -16.070 1.00 82.44 308 ASN A CA 1
ATOM 2500 C C . ASN A 1 308 ? 10.257 31.758 -15.187 1.00 82.44 308 ASN A C 1
ATOM 2502 O O . ASN A 1 308 ? 9.077 31.894 -14.861 1.00 82.44 308 ASN A O 1
ATOM 2506 N N . LYS A 1 309 ? 10.986 30.736 -14.713 1.00 81.62 309 LYS A N 1
ATOM 2507 C CA . LYS A 1 309 ? 10.432 29.727 -13.794 1.00 81.62 309 LYS A CA 1
ATOM 2508 C C . LYS A 1 309 ? 10.060 30.328 -12.433 1.00 81.62 309 LYS A C 1
ATOM 2510 O O . LYS A 1 309 ? 9.047 29.940 -11.849 1.00 81.62 309 LYS A O 1
ATOM 2515 N N . GLN A 1 310 ? 10.848 31.281 -11.928 1.00 81.88 310 GLN A N 1
ATOM 2516 C CA . GLN A 1 310 ? 10.538 31.990 -10.683 1.00 81.88 310 GLN A CA 1
ATOM 2517 C C . GLN A 1 310 ? 9.351 32.951 -10.844 1.00 81.88 310 GLN A C 1
ATOM 2519 O O . GLN A 1 310 ? 8.474 32.959 -9.977 1.00 81.88 310 GLN A O 1
ATOM 2524 N N . GLN A 1 311 ? 9.271 33.687 -11.957 1.00 87.25 311 GLN A N 1
ATOM 2525 C CA . GLN A 1 311 ? 8.140 34.573 -12.254 1.00 87.25 311 GLN A CA 1
ATOM 2526 C C . GLN A 1 311 ? 6.825 33.792 -12.382 1.00 87.25 311 GLN A C 1
ATOM 2528 O O . GLN A 1 311 ? 5.854 34.133 -11.705 1.00 87.25 311 GLN A O 1
ATOM 2533 N N . ASN A 1 312 ? 6.811 32.674 -13.116 1.00 86.00 312 ASN A N 1
ATOM 2534 C CA . ASN A 1 312 ? 5.621 31.820 -13.234 1.00 86.00 312 ASN A CA 1
ATOM 2535 C C . ASN A 1 312 ? 5.181 31.247 -11.877 1.00 86.00 312 ASN A C 1
ATOM 2537 O O . ASN A 1 312 ? 3.989 31.186 -11.570 1.00 86.00 312 ASN A O 1
ATOM 2541 N N . LYS A 1 313 ? 6.134 30.882 -11.007 1.00 86.94 313 LYS A N 1
ATOM 2542 C CA . LYS A 1 313 ? 5.826 30.406 -9.648 1.00 86.94 313 LYS A CA 1
ATOM 2543 C C . LYS A 1 313 ? 5.210 31.508 -8.778 1.00 86.94 313 LYS A C 1
ATOM 2545 O O . LYS A 1 313 ? 4.316 31.222 -7.979 1.00 86.94 313 LYS A O 1
ATOM 2550 N N . GLN A 1 314 ? 5.665 32.755 -8.919 1.00 87.50 314 GLN A N 1
ATOM 2551 C CA . GLN A 1 314 ? 5.091 33.899 -8.203 1.00 87.50 314 GLN A CA 1
ATOM 2552 C C . GLN A 1 314 ? 3.692 34.257 -8.721 1.00 87.50 314 GLN A C 1
ATOM 2554 O O . GLN A 1 314 ? 2.796 34.466 -7.901 1.00 87.50 314 GLN A O 1
ATOM 2559 N N . GLN A 1 315 ? 3.480 34.245 -10.040 1.00 89.50 315 GLN A N 1
ATOM 2560 C CA . GLN A 1 315 ? 2.170 34.492 -10.652 1.00 89.50 315 GLN A CA 1
ATOM 2561 C C . GLN A 1 315 ? 1.139 33.434 -10.232 1.00 89.50 315 GLN A C 1
ATOM 2563 O O . GLN A 1 315 ? 0.077 33.797 -9.724 1.00 89.50 315 GLN A O 1
ATOM 2568 N N . ASN A 1 316 ? 1.481 32.140 -10.293 1.00 87.56 316 ASN A N 1
ATOM 2569 C CA . ASN A 1 316 ? 0.592 31.072 -9.813 1.00 87.56 316 ASN A CA 1
ATOM 2570 C C . ASN A 1 316 ? 0.255 31.221 -8.323 1.00 87.56 316 ASN A C 1
ATOM 2572 O O . ASN A 1 316 ? -0.893 31.047 -7.914 1.00 87.56 316 ASN A O 1
ATOM 2576 N N . LYS A 1 317 ? 1.230 31.606 -7.488 1.00 90.25 317 LYS A N 1
ATOM 2577 C CA . LYS A 1 317 ? 0.986 31.841 -6.056 1.00 90.25 317 LYS A CA 1
ATOM 2578 C C . LYS A 1 317 ? 0.022 33.011 -5.817 1.00 90.25 317 LYS A C 1
ATOM 2580 O O . LYS A 1 317 ? -0.755 32.964 -4.863 1.00 90.25 317 LYS A O 1
ATOM 2585 N N . GLN A 1 318 ? 0.069 34.057 -6.643 1.00 89.94 318 GLN A N 1
ATOM 2586 C CA . GLN A 1 318 ? -0.861 35.187 -6.559 1.00 89.94 318 GLN A CA 1
ATOM 2587 C C . GLN A 1 318 ? -2.271 34.803 -7.028 1.00 89.94 318 GLN A C 1
ATOM 2589 O O . GLN A 1 318 ? -3.235 35.147 -6.344 1.00 89.94 318 GLN A O 1
ATOM 2594 N N . GLN A 1 319 ? -2.391 34.033 -8.113 1.00 92.75 319 GLN A N 1
ATOM 2595 C CA . GLN A 1 319 ? -3.681 33.539 -8.611 1.00 92.75 319 GLN A CA 1
ATOM 2596 C C . GLN A 1 319 ? -4.385 32.640 -7.583 1.00 92.75 319 GLN A C 1
ATOM 2598 O O . GLN A 1 319 ? -5.548 32.877 -7.260 1.00 92.75 319 GLN A O 1
ATOM 2603 N N . ILE A 1 320 ? -3.665 31.693 -6.970 1.00 89.44 320 ILE A N 1
ATOM 2604 C CA . ILE A 1 320 ? -4.221 30.822 -5.917 1.00 89.44 320 ILE A CA 1
ATOM 2605 C C . ILE A 1 320 ? -4.702 31.649 -4.714 1.00 89.44 320 ILE A C 1
ATOM 2607 O O . ILE A 1 320 ? -5.790 31.423 -4.188 1.00 89.44 320 ILE A O 1
ATOM 2611 N N . LYS A 1 321 ? -3.930 32.661 -4.289 1.00 92.19 321 LYS A N 1
ATOM 2612 C CA . LYS A 1 321 ? -4.349 33.561 -3.200 1.00 92.19 321 LYS A CA 1
ATOM 2613 C C . LYS A 1 321 ? -5.634 34.326 -3.533 1.00 92.19 321 LYS A C 1
ATOM 2615 O O . LYS A 1 321 ? -6.451 34.535 -2.638 1.00 92.19 321 LYS A O 1
ATOM 2620 N N . GLN A 1 322 ? -5.812 34.750 -4.784 1.00 92.38 322 GLN A N 1
ATOM 2621 C CA . GLN A 1 322 ? -7.033 35.428 -5.225 1.00 92.38 322 GLN A CA 1
ATOM 2622 C C . GLN A 1 322 ? -8.235 34.477 -5.248 1.00 92.38 322 GLN A C 1
ATOM 2624 O O . GLN A 1 322 ? -9.292 34.850 -4.743 1.00 92.38 322 GLN A O 1
ATOM 2629 N N . GLN A 1 323 ? -8.064 33.242 -5.730 1.00 92.19 323 GLN A N 1
ATOM 2630 C CA . GLN A 1 323 ? -9.125 32.227 -5.737 1.00 92.19 323 GLN A CA 1
ATOM 2631 C C . GLN A 1 323 ? -9.596 31.875 -4.319 1.00 92.19 323 GLN A C 1
ATOM 2633 O O . GLN A 1 323 ? -10.795 31.900 -4.048 1.00 92.19 323 GLN A O 1
ATOM 2638 N N . ILE A 1 324 ? -8.667 31.663 -3.378 1.00 92.19 324 ILE A N 1
ATOM 2639 C CA . ILE A 1 324 ? -9.006 31.405 -1.966 1.00 92.19 324 ILE A CA 1
ATOM 2640 C C . ILE A 1 324 ? -9.773 32.591 -1.361 1.00 92.19 324 ILE A C 1
ATOM 2642 O O . ILE A 1 324 ? -10.724 32.404 -0.603 1.00 92.19 324 ILE A O 1
ATOM 2646 N N . LYS A 1 325 ? -9.380 33.829 -1.690 1.00 94.81 325 LYS A N 1
ATOM 2647 C CA . LYS A 1 325 ? -10.079 35.029 -1.208 1.00 94.81 325 LYS A CA 1
ATOM 2648 C C . LYS A 1 325 ? -11.514 35.102 -1.745 1.00 94.81 325 LYS A C 1
ATOM 2650 O O . LYS A 1 325 ? -12.409 35.457 -0.984 1.00 94.81 325 LYS A O 1
ATOM 2655 N N . GLN A 1 326 ? -11.731 34.751 -3.013 1.00 93.75 326 GLN A N 1
ATOM 2656 C CA . GLN A 1 326 ? -13.064 34.718 -3.623 1.00 93.75 326 GLN A CA 1
ATOM 2657 C C . GLN A 1 326 ? -13.951 33.625 -3.010 1.00 93.75 326 GLN A C 1
ATOM 2659 O O . GLN A 1 326 ? -15.099 33.906 -2.675 1.00 93.75 326 GLN A O 1
ATOM 2664 N N . GLN A 1 327 ? -13.418 32.420 -2.779 1.00 92.12 327 GLN A N 1
ATOM 2665 C CA . GLN A 1 327 ? -14.165 31.332 -2.132 1.00 92.12 327 GLN A CA 1
ATOM 2666 C C . GLN A 1 327 ? -14.629 31.716 -0.722 1.00 92.12 327 GLN A C 1
ATOM 2668 O O . GLN A 1 327 ? -15.810 31.590 -0.409 1.00 92.12 327 GLN A O 1
ATOM 2673 N N . LYS A 1 328 ? -13.745 32.309 0.093 1.00 93.50 328 LYS A N 1
ATOM 2674 C CA . LYS A 1 328 ? -14.112 32.783 1.440 1.00 93.50 328 LYS A CA 1
ATOM 2675 C C . LYS A 1 328 ? -15.211 33.848 1.425 1.00 93.50 328 LYS A C 1
ATOM 2677 O O . LYS A 1 328 ? -16.068 33.858 2.302 1.00 93.50 328 LYS A O 1
ATOM 2682 N N . GLN A 1 329 ? -15.210 34.741 0.432 1.00 93.19 329 GLN A N 1
ATOM 2683 C CA . GLN A 1 329 ? -16.275 35.740 0.276 1.00 93.19 329 GLN A CA 1
ATOM 2684 C C . GLN A 1 329 ? -17.616 35.098 -0.108 1.00 93.19 329 GLN A C 1
ATOM 2686 O O . GLN A 1 329 ? -18.664 35.536 0.371 1.00 93.19 329 GLN A O 1
ATOM 2691 N N . GLN A 1 330 ? -17.598 34.048 -0.933 1.00 93.06 330 GLN A N 1
ATOM 2692 C CA . GLN A 1 330 ? -18.806 33.304 -1.297 1.00 93.06 330 GLN A CA 1
ATOM 2693 C C . GLN A 1 330 ? -19.384 32.539 -0.099 1.00 93.06 330 GLN A C 1
ATOM 2695 O O . GLN A 1 330 ? -20.590 32.598 0.130 1.00 93.06 330 GLN A O 1
ATOM 2700 N N . GLU A 1 331 ? -18.540 31.883 0.700 1.00 93.19 331 GLU A N 1
ATOM 2701 C CA . GLU A 1 331 ? -18.955 31.191 1.931 1.00 93.19 331 GLU A CA 1
ATOM 2702 C C . GLU A 1 331 ? -19.564 32.157 2.952 1.00 93.19 331 GLU A C 1
ATOM 2704 O O . GLU A 1 331 ? -20.647 31.903 3.479 1.00 93.19 331 GLU A O 1
ATOM 2709 N N . GLN A 1 332 ? -18.926 33.311 3.168 1.00 93.12 332 GLN A N 1
ATOM 2710 C CA . GLN A 1 332 ? -19.451 34.342 4.064 1.00 93.12 332 GLN A CA 1
ATOM 2711 C C . GLN A 1 332 ? -20.809 34.882 3.586 1.00 93.12 332 GLN A C 1
ATOM 2713 O O . GLN A 1 332 ? -21.700 35.126 4.397 1.00 93.12 332 GLN A O 1
ATOM 2718 N N . SER A 1 333 ? -20.998 35.025 2.270 1.00 91.06 333 SER A N 1
ATOM 2719 C CA . SER A 1 333 ? -22.276 35.473 1.699 1.00 91.06 333 SER A CA 1
ATOM 2720 C C . SER A 1 333 ? -23.392 34.441 1.895 1.00 91.06 333 SER A C 1
ATOM 2722 O O . SER A 1 333 ? -24.526 34.824 2.181 1.00 91.06 333 SER A O 1
ATOM 2724 N N . LYS A 1 334 ? -23.078 33.140 1.796 1.00 92.44 334 LYS A N 1
ATOM 2725 C CA . LYS A 1 334 ? -24.038 32.055 2.065 1.00 92.44 334 LYS A CA 1
ATOM 2726 C C . LYS A 1 334 ? -24.476 32.029 3.529 1.00 92.44 334 LYS A C 1
ATOM 2728 O O . LYS A 1 334 ? -25.672 31.997 3.795 1.00 92.44 334 LYS A O 1
ATOM 2733 N N . GLN A 1 335 ? -23.534 32.156 4.467 1.00 90.00 335 GLN A N 1
ATOM 2734 C CA . GLN A 1 335 ? -23.852 32.196 5.902 1.00 90.00 335 GLN A CA 1
ATOM 2735 C C . GLN A 1 335 ? -24.775 33.370 6.267 1.00 90.00 335 GLN A C 1
ATOM 2737 O O . GLN A 1 335 ? -25.669 33.223 7.098 1.00 90.00 335 GLN A O 1
ATOM 2742 N N . ILE A 1 336 ? -24.597 34.534 5.629 1.00 88.44 336 ILE A N 1
ATOM 2743 C CA . ILE A 1 336 ? -25.478 35.694 5.840 1.00 88.44 336 ILE A CA 1
ATOM 2744 C C . ILE A 1 336 ? -26.894 35.429 5.305 1.00 88.44 336 ILE A C 1
ATOM 2746 O O . ILE A 1 336 ? -27.860 35.866 5.927 1.00 88.44 336 ILE A O 1
ATOM 2750 N N . GLN A 1 337 ? -27.035 34.721 4.178 1.00 87.38 337 GLN A N 1
ATOM 2751 C CA . GLN A 1 337 ? -28.350 34.367 3.628 1.00 87.38 337 GLN A CA 1
ATOM 2752 C C . GLN A 1 337 ? -29.093 33.365 4.520 1.00 87.38 337 GLN A C 1
ATOM 2754 O O . GLN A 1 337 ? -30.279 33.555 4.778 1.00 87.38 337 GLN A O 1
ATOM 2759 N N . GLU A 1 338 ? -28.402 32.355 5.050 1.00 84.62 338 GLU A N 1
ATOM 2760 C CA . GLU A 1 338 ? -29.001 31.355 5.946 1.00 84.62 338 GLU A CA 1
ATOM 2761 C C . GLU A 1 338 ? -29.511 31.988 7.254 1.00 84.62 338 GLU A C 1
ATOM 2763 O O . GLU A 1 338 ? -30.625 31.703 7.688 1.00 84.62 338 GLU A O 1
ATOM 2768 N N . GLN A 1 339 ? -28.779 32.953 7.824 1.00 78.69 339 GLN A N 1
ATOM 2769 C CA . GLN A 1 339 ? -29.206 33.665 9.040 1.00 78.69 339 GLN A CA 1
ATOM 2770 C C . GLN A 1 339 ? -30.443 34.563 8.853 1.00 78.69 339 GLN A C 1
ATOM 2772 O O . GLN A 1 339 ? -31.050 34.985 9.840 1.00 78.69 339 GLN A O 1
ATOM 2777 N N . GLN A 1 340 ? -30.834 34.885 7.616 1.00 74.50 340 GLN A N 1
ATOM 2778 C CA . GLN A 1 340 ? -32.019 35.707 7.345 1.00 74.50 340 GLN A CA 1
ATOM 2779 C C . GLN A 1 340 ? -33.309 34.889 7.189 1.00 74.50 340 GLN A C 1
ATOM 2781 O O . GLN A 1 340 ? -34.390 35.477 7.243 1.00 74.50 340 GLN A O 1
ATOM 2786 N N . ILE A 1 341 ? -33.218 33.563 7.043 1.00 72.25 341 ILE A N 1
ATOM 2787 C CA . ILE A 1 341 ? -34.378 32.690 6.800 1.00 72.25 341 ILE A CA 1
ATOM 2788 C C . ILE A 1 341 ? -35.041 32.236 8.120 1.00 72.25 341 ILE A C 1
ATOM 2790 O O . ILE A 1 341 ? -36.254 32.046 8.154 1.00 72.25 341 ILE A O 1
ATOM 2794 N N . ASP A 1 342 ? -34.312 32.211 9.240 1.00 56.12 342 ASP A N 1
ATOM 2795 C CA . ASP A 1 342 ? -34.803 31.718 10.542 1.00 56.12 342 ASP A CA 1
ATOM 2796 C C . ASP A 1 342 ? -35.420 32.788 11.467 1.00 56.12 342 ASP A C 1
ATOM 2798 O O . ASP A 1 342 ? -35.336 32.704 12.693 1.00 56.12 342 ASP A O 1
ATOM 2802 N N . LYS A 1 343 ? -36.091 33.812 10.923 1.00 56.94 343 LYS A N 1
ATOM 2803 C CA . LYS A 1 343 ? -36.964 34.670 11.749 1.00 56.94 343 LYS A CA 1
ATOM 2804 C C . LYS A 1 343 ? -38.397 34.129 11.733 1.00 56.94 343 LYS A C 1
ATOM 2806 O O . LYS A 1 343 ? -39.138 34.453 10.804 1.00 56.94 343 LYS A O 1
ATOM 2811 N N . PRO A 1 344 ? -38.834 33.359 12.753 1.00 54.00 344 PRO A N 1
ATOM 2812 C CA . PRO A 1 344 ? -40.219 32.925 12.845 1.00 54.00 344 PRO A CA 1
ATOM 2813 C C . PRO A 1 344 ? -41.132 34.148 12.962 1.00 54.00 344 PRO A C 1
ATOM 2815 O O . PRO A 1 344 ? -41.032 34.947 13.899 1.00 54.00 344 PRO A O 1
ATOM 2818 N N . GLN A 1 345 ? -42.036 34.297 11.993 1.00 55.69 345 GLN A N 1
ATOM 2819 C CA . GLN A 1 345 ? -43.169 35.201 12.118 1.00 55.69 345 GLN A CA 1
ATOM 2820 C C . GLN A 1 345 ? -44.038 34.698 13.268 1.00 55.69 345 GLN A C 1
ATOM 2822 O O . GLN A 1 345 ? -44.724 33.684 13.171 1.00 55.69 345 GLN A O 1
ATOM 2827 N N . ASN A 1 346 ? -43.969 35.416 14.383 1.00 48.91 346 ASN A N 1
ATOM 2828 C CA . ASN A 1 346 ? -44.733 35.159 15.590 1.00 48.91 346 ASN A CA 1
ATOM 2829 C C . ASN A 1 346 ? -46.209 35.535 15.335 1.00 48.91 346 ASN A C 1
ATOM 2831 O O . ASN A 1 346 ? -46.671 36.614 15.712 1.00 48.91 346 ASN A O 1
ATOM 2835 N N . GLN A 1 347 ? -46.940 34.679 14.614 1.00 53.84 347 GLN A N 1
ATOM 2836 C CA . GLN A 1 347 ? -48.380 34.810 14.403 1.00 53.84 347 GLN A CA 1
ATOM 2837 C C . GLN A 1 347 ? -49.121 34.203 15.598 1.00 53.84 347 GLN A C 1
ATOM 2839 O O . GLN A 1 347 ? -49.191 32.991 15.786 1.00 53.84 347 GLN A O 1
ATOM 2844 N N . LYS A 1 348 ? -49.668 35.094 16.430 1.00 49.09 348 LYS A N 1
ATOM 2845 C CA . LYS A 1 348 ? -50.603 34.784 17.512 1.00 49.09 348 LYS A CA 1
ATOM 2846 C C . LYS A 1 348 ? -51.846 34.087 16.944 1.00 49.09 348 LYS A C 1
ATOM 2848 O O . LYS A 1 348 ? -52.713 34.758 16.393 1.00 49.09 348 LYS A O 1
ATOM 2853 N N . CYS A 1 349 ? -51.976 32.783 17.159 1.00 42.25 349 CYS A N 1
ATOM 2854 C CA . CYS A 1 349 ? -53.261 32.092 17.084 1.00 42.25 349 CYS A CA 1
ATOM 2855 C C . CYS A 1 349 ? -53.780 31.859 18.504 1.00 42.25 349 CYS A C 1
ATOM 2857 O O . CYS A 1 349 ? -53.316 30.977 19.222 1.00 42.25 349 CYS A O 1
ATOM 2859 N N . SER A 1 350 ? -54.740 32.687 18.916 1.00 46.28 350 SER A N 1
ATOM 2860 C CA . SER A 1 350 ? -55.572 32.453 20.091 1.00 46.28 350 SER A CA 1
ATOM 2861 C C . SER A 1 350 ? -56.733 31.544 19.702 1.00 46.28 350 SER A C 1
ATOM 2863 O O . SER A 1 350 ? -57.593 31.956 18.926 1.00 46.28 350 SER A O 1
ATOM 2865 N N . CYS A 1 351 ? -56.802 30.344 20.266 1.00 40.19 351 CYS A N 1
ATOM 2866 C CA . CYS A 1 351 ? -58.047 29.584 20.334 1.00 40.19 351 CYS A CA 1
ATOM 2867 C C . CYS A 1 351 ? -58.188 29.013 21.745 1.00 40.19 351 CYS A C 1
ATOM 2869 O O . CYS A 1 351 ? -57.554 28.027 22.110 1.00 40.19 351 CYS A O 1
ATOM 2871 N N . GLN A 1 352 ? -59.016 29.691 22.542 1.00 46.59 352 GLN A N 1
ATOM 2872 C CA . GLN A 1 352 ? -59.704 29.103 23.683 1.00 46.59 352 GLN A CA 1
ATOM 2873 C C . GLN A 1 352 ? -60.678 28.051 23.151 1.00 46.59 352 GLN A C 1
ATOM 2875 O O . GLN A 1 352 ? -61.554 28.412 22.372 1.00 46.59 352 GLN A O 1
ATOM 2880 N N . VAL A 1 353 ? -60.601 26.808 23.626 1.00 42.69 353 VAL A N 1
ATOM 2881 C CA . VAL A 1 353 ? -61.790 25.955 23.748 1.00 42.69 353 VAL A CA 1
ATOM 2882 C C . VAL A 1 353 ? -61.678 25.135 25.030 1.00 42.69 353 VAL A C 1
ATOM 2884 O O . VAL A 1 353 ? -60.827 24.265 25.186 1.00 42.69 353 VAL A O 1
ATOM 2887 N N . SER A 1 354 ? -62.559 25.481 25.957 1.00 45.88 354 SER A N 1
ATOM 2888 C CA . SER A 1 354 ? -63.002 24.736 27.130 1.00 45.88 354 SER A CA 1
ATOM 2889 C C . SER A 1 354 ? -63.876 23.533 26.750 1.00 45.88 354 SER A C 1
ATOM 2891 O O . SER A 1 354 ? -64.747 23.704 25.903 1.00 45.88 354 SER A O 1
ATOM 2893 N N . CYS A 1 355 ? -63.725 22.394 27.435 1.00 34.44 355 CYS A N 1
ATOM 2894 C CA . CYS A 1 355 ? -64.781 21.433 27.842 1.00 34.44 355 CYS A CA 1
ATOM 2895 C C . CYS A 1 355 ? -64.098 20.310 28.655 1.00 34.44 355 CYS A C 1
ATOM 2897 O O . CYS A 1 355 ? -63.156 19.699 28.171 1.00 34.44 355 CYS A O 1
ATOM 2899 N N . GLN A 1 356 ? -64.296 20.221 29.974 1.00 39.44 356 GLN A N 1
ATOM 2900 C CA . GLN A 1 356 ? -65.398 19.550 30.692 1.00 39.44 356 GLN A CA 1
ATOM 2901 C C . GLN A 1 356 ? -65.398 18.009 30.587 1.00 39.44 356 GLN A C 1
ATOM 2903 O O . GLN A 1 356 ? -65.747 17.458 29.556 1.00 39.44 356 GLN A O 1
ATOM 2908 N N . ILE A 1 357 ? -65.028 17.379 31.715 1.00 37.84 357 ILE A N 1
ATOM 2909 C CA . ILE A 1 357 ? -65.698 16.264 32.421 1.00 37.84 357 ILE A CA 1
ATOM 2910 C C . ILE A 1 357 ? -66.289 15.139 31.545 1.00 37.84 357 ILE A C 1
ATOM 2912 O O . ILE A 1 357 ? -67.344 15.331 30.949 1.00 37.84 357 ILE A O 1
ATOM 2916 N N . PHE A 1 358 ? -65.697 13.940 31.597 1.00 46.94 358 PHE A N 1
ATOM 2917 C CA . PHE A 1 358 ? -66.211 12.769 32.337 1.00 46.94 358 PHE A CA 1
ATOM 2918 C C . PHE A 1 358 ? -65.143 11.677 32.442 1.00 46.94 358 PHE A C 1
ATOM 2920 O O . PHE A 1 358 ? -64.392 11.500 31.456 1.00 46.94 358 PHE A O 1
#

Radius of gyration: 33.77 Å; chains: 1; bounding box: 118×84×84 Å